Protein AF-A0A2V4X441-F1 (afdb_monomer)

Organism: NCBI:txid262005

Secondary structure (DSSP, 8-state):
-GGGTHHHHSSHHHHHHHHHHHHHHHHHHHHHHHHHHHHHHHHHHHHHHHHHHHHHHHHHHS-HHHHHHHHHHHHHHHHHHHHHHHHHHHS--HHHHHTS-HHHHHHHHHHHHHHHHHHHHHHHS--S--TTTHHHHHHHHHHHHHHH-HHHHHS-HHHHHHHHHHHHHHHHHHHHHHHHHHHHHHHHHHHHHHHHHHHHHH------TTSHHHHHHHHHHHHHHHHHHHHHHT-EEEEEEETTS-EE---STTTTGGGTSEEEEEEE-TT-

Radius of gyration: 45.61 Å; Cα contacts (8 Å, |Δi|>4): 94; chains: 1; bounding box: 90×60×129 Å

Solvent-accessible surface area (backbone atoms only — not comparable to full-atom values): 15567 Å² total; per-residue (Å²): 126,71,87,66,51,67,82,64,43,82,47,67,75,56,34,54,53,51,51,51,50,51,51,50,51,48,49,46,53,69,48,38,58,56,48,50,53,49,46,49,49,47,50,57,52,40,50,67,51,48,52,57,51,50,50,52,53,58,52,68,72,54,46,75,65,56,52,53,50,49,53,50,49,53,56,49,52,53,53,50,52,56,48,52,62,51,51,60,64,74,72,53,50,78,74,58,57,68,72,52,53,70,70,57,50,51,52,51,49,52,51,48,53,48,45,52,48,48,51,51,43,50,73,71,54,81,73,99,83,58,92,81,54,55,63,59,55,48,48,50,49,48,54,52,49,42,72,68,33,69,69,54,70,69,51,53,71,69,58,51,53,51,51,51,54,53,48,51,52,52,49,50,52,52,52,52,53,52,52,52,52,51,50,53,52,52,53,50,63,60,49,50,59,57,54,51,50,52,53,55,66,72,55,64,71,84,71,80,79,73,70,65,65,59,57,53,54,56,52,52,51,54,53,50,53,52,52,51,52,58,65,65,74,49,57,42,69,54,13,30,32,23,59,78,69,51,74,47,68,57,69,60,87,68,76,27,59,92,33,80,29,75,63,45,77,39,68,44,51,90,87,114

Sequence (272 aa):
MLVRLDKYIENNENAICVVLTIIALVLIGLYGELYFLGFFIFIFLGFKIILPIFQIILSSFITPEQEKAYETKLKQLSKEKDYRETRVGLNISKRDWNKYSLERKNKLNSLYSSQKRVIWNNFSHKNPHRNVKYNSNQYFNIIFEANNSSEWRNISEEERVSLIKKYDQLRYARLKEAKEREAKLKEEKKVKPILEEQKTLTKIPESNENDYSFKFLKYASILLIFFMVFTCGSRKRIGAKCRDGTSSYSTGSGTCSHHNGVRSWKYEYWWD

InterPro domains:
  IPR022236 Domain of unknown function DUF3761 [PF12587] (240-265)

Structure (mmCIF, N/CA/C/O backbone):
data_AF-A0A2V4X441-F1
#
_entry.id   AF-A0A2V4X441-F1
#
loop_
_atom_site.group_PDB
_atom_site.id
_atom_site.type_symbol
_atom_site.label_atom_id
_atom_site.label_alt_id
_atom_site.label_comp_id
_atom_site.label_asym_id
_atom_site.label_entity_id
_atom_site.label_seq_id
_atom_site.pdbx_PDB_ins_code
_atom_site.Cartn_x
_atom_site.Cartn_y
_atom_site.Cartn_z
_atom_site.occupancy
_atom_site.B_iso_or_equiv
_atom_site.auth_seq_id
_atom_site.auth_comp_id
_atom_site.auth_asym_id
_atom_site.auth_atom_id
_atom_site.pdbx_PDB_model_num
ATOM 1 N N . MET A 1 1 ? 44.260 -4.860 -41.544 1.00 46.97 1 MET A N 1
ATOM 2 C CA . MET A 1 1 ? 42.902 -4.479 -41.089 1.00 46.97 1 MET A CA 1
ATOM 3 C C . MET A 1 1 ? 42.575 -3.006 -41.364 1.00 46.97 1 MET A C 1
ATOM 5 O O . MET A 1 1 ? 41.421 -2.723 -41.637 1.00 46.97 1 MET A O 1
ATOM 9 N N . LEU A 1 2 ? 43.564 -2.099 -41.397 1.00 42.44 2 LEU A N 1
ATOM 10 C CA . LEU A 1 2 ? 43.362 -0.670 -41.701 1.00 42.44 2 LEU A CA 1
ATOM 11 C C . LEU A 1 2 ? 43.084 -0.354 -43.191 1.00 42.44 2 LEU A C 1
ATOM 13 O O . LEU A 1 2 ? 42.274 0.510 -43.482 1.00 42.44 2 LEU A O 1
ATOM 17 N N . VAL A 1 3 ? 43.622 -1.133 -44.139 1.00 49.00 3 VAL A N 1
ATOM 18 C CA . VAL A 1 3 ? 43.512 -0.869 -45.600 1.00 49.00 3 VAL A CA 1
ATOM 19 C C . VAL A 1 3 ? 42.095 -1.082 -46.187 1.00 49.00 3 VAL A C 1
ATOM 21 O O . VAL A 1 3 ? 41.846 -0.812 -47.356 1.00 49.00 3 VAL A O 1
ATOM 24 N N . ARG A 1 4 ? 41.123 -1.569 -45.400 1.00 52.53 4 ARG A N 1
ATOM 25 C CA . ARG A 1 4 ? 39.717 -1.712 -45.844 1.00 52.53 4 ARG A CA 1
ATOM 26 C C . ARG A 1 4 ? 38.785 -0.602 -45.352 1.00 52.53 4 ARG A C 1
ATOM 28 O O . ARG A 1 4 ? 37.628 -0.606 -45.765 1.00 52.53 4 ARG A O 1
ATOM 35 N N . LEU A 1 5 ? 39.254 0.320 -44.507 1.00 51.97 5 LEU A N 1
ATOM 36 C CA . LEU A 1 5 ? 38.420 1.425 -44.022 1.00 51.97 5 LEU A CA 1
ATOM 37 C C . LEU A 1 5 ? 38.263 2.532 -45.075 1.00 51.97 5 LEU A C 1
ATOM 39 O O . LEU A 1 5 ? 37.181 3.096 -45.201 1.00 51.97 5 LEU A O 1
ATOM 43 N N . ASP A 1 6 ? 39.295 2.768 -45.888 1.00 51.78 6 ASP A N 1
ATOM 44 C CA . ASP A 1 6 ? 39.345 3.909 -46.814 1.00 51.78 6 ASP A CA 1
ATOM 45 C C . ASP A 1 6 ? 38.239 3.861 -47.879 1.00 51.78 6 ASP A C 1
ATOM 47 O O . ASP A 1 6 ? 37.621 4.873 -48.197 1.00 51.78 6 ASP A O 1
ATOM 51 N N . LYS A 1 7 ? 37.879 2.660 -48.351 1.00 53.00 7 LYS A N 1
ATOM 52 C CA . LYS A 1 7 ? 36.798 2.464 -49.336 1.00 53.00 7 LYS A CA 1
ATOM 53 C C . LYS A 1 7 ? 35.382 2.631 -48.774 1.00 53.00 7 LYS A C 1
ATOM 55 O O . LYS A 1 7 ? 34.425 2.630 -49.541 1.00 53.00 7 LYS A O 1
ATOM 60 N N . TYR A 1 8 ? 35.228 2.722 -47.453 1.00 49.94 8 TYR A N 1
ATOM 61 C CA . TYR A 1 8 ? 33.929 2.902 -46.794 1.00 49.94 8 TYR A CA 1
ATOM 62 C C . TYR A 1 8 ? 33.639 4.382 -46.473 1.00 49.94 8 TYR A C 1
ATOM 64 O O . TYR A 1 8 ? 32.511 4.720 -46.124 1.00 49.94 8 TYR A O 1
ATOM 72 N N . ILE A 1 9 ? 34.642 5.260 -46.611 1.00 50.62 9 ILE A N 1
ATOM 73 C CA . ILE A 1 9 ? 34.597 6.674 -46.200 1.00 50.62 9 ILE A CA 1
ATOM 74 C C . ILE A 1 9 ? 34.180 7.618 -47.348 1.00 50.62 9 ILE A C 1
ATOM 76 O O . ILE A 1 9 ? 33.719 8.722 -47.083 1.00 50.62 9 ILE A O 1
ATOM 80 N N . GLU A 1 10 ? 34.217 7.187 -48.614 1.00 51.69 10 GLU A N 1
ATOM 81 C CA . GLU A 1 10 ? 33.903 8.048 -49.777 1.00 51.69 10 GLU A CA 1
ATOM 82 C C . GLU A 1 10 ? 32.432 8.500 -49.897 1.00 51.69 10 GLU A C 1
ATOM 84 O O . GLU A 1 10 ? 32.115 9.328 -50.747 1.00 51.69 10 GLU A O 1
ATOM 89 N N . ASN A 1 11 ? 31.525 8.021 -49.039 1.00 53.25 11 ASN A N 1
ATOM 90 C CA . ASN A 1 11 ? 30.152 8.524 -48.974 1.00 53.25 11 ASN A CA 1
ATOM 91 C C . ASN A 1 11 ? 29.989 9.383 -47.704 1.00 53.25 11 ASN A C 1
ATOM 93 O O . ASN A 1 11 ? 29.718 8.858 -46.622 1.00 53.25 11 ASN A O 1
ATOM 97 N N . ASN A 1 12 ? 30.212 10.697 -47.838 1.00 52.44 12 ASN A N 1
ATOM 98 C CA . ASN A 1 12 ? 30.402 11.655 -46.733 1.00 52.44 12 ASN A CA 1
ATOM 99 C C . ASN A 1 12 ? 29.311 11.631 -45.644 1.00 52.44 12 ASN A C 1
ATOM 101 O O . ASN A 1 12 ? 29.612 11.851 -44.472 1.00 52.44 12 ASN A O 1
ATOM 105 N N . GLU A 1 13 ? 28.061 11.315 -45.987 1.00 55.00 13 GLU A N 1
ATOM 106 C CA . GLU A 1 13 ? 26.970 11.233 -45.002 1.00 55.00 13 GLU A CA 1
ATOM 107 C C . GLU A 1 13 ? 27.092 10.006 -44.081 1.00 55.00 13 GLU A C 1
ATOM 109 O O . GLU A 1 13 ? 26.808 10.080 -42.886 1.00 55.00 13 GLU A O 1
ATOM 114 N N . ASN A 1 14 ? 27.608 8.886 -44.595 1.00 54.31 14 ASN A N 1
ATOM 115 C CA . ASN A 1 14 ? 27.800 7.672 -43.802 1.00 54.31 14 ASN A CA 1
ATOM 116 C C . ASN A 1 14 ? 29.093 7.721 -42.982 1.00 54.31 14 ASN A C 1
ATOM 118 O O . ASN A 1 14 ? 29.152 7.120 -41.910 1.00 54.31 14 ASN A O 1
ATOM 122 N N . ALA A 1 15 ? 30.113 8.448 -43.448 1.00 62.31 15 ALA A N 1
ATOM 123 C CA . ALA A 1 15 ? 31.383 8.587 -42.740 1.00 62.31 15 ALA A CA 1
ATOM 124 C C . ALA A 1 15 ? 31.199 9.284 -41.383 1.00 62.31 15 ALA A C 1
ATOM 126 O O . ALA A 1 15 ? 31.679 8.787 -40.364 1.00 62.31 15 ALA A O 1
ATOM 127 N N . ILE A 1 16 ? 30.425 10.373 -41.346 1.00 73.50 16 ILE A N 1
ATOM 128 C CA . ILE A 1 16 ? 30.117 11.093 -40.102 1.00 73.50 16 ILE A CA 1
ATOM 129 C C . ILE A 1 16 ? 29.309 10.201 -39.151 1.00 73.50 16 ILE A C 1
ATOM 131 O O . ILE A 1 16 ? 29.655 10.094 -37.975 1.00 73.50 16 ILE A O 1
ATOM 135 N N . CYS A 1 17 ? 28.288 9.491 -39.644 1.00 65.75 17 CYS A N 1
ATOM 136 C CA . CYS A 1 17 ? 27.507 8.565 -38.818 1.00 65.75 17 CYS A CA 1
ATOM 137 C C . CYS A 1 17 ? 28.352 7.420 -38.248 1.00 65.75 17 CYS A C 1
ATOM 139 O O . CYS A 1 17 ? 28.198 7.076 -37.077 1.00 65.75 17 CYS A O 1
ATOM 141 N N . VAL A 1 18 ? 29.260 6.840 -39.035 1.00 75.06 18 VAL A N 1
ATOM 142 C CA . VAL A 1 18 ? 30.140 5.757 -38.573 1.00 75.06 18 VAL A CA 1
ATOM 143 C C . VAL A 1 18 ? 31.117 6.271 -37.517 1.00 75.06 18 VAL A C 1
ATOM 145 O O . VAL A 1 18 ? 31.254 5.643 -36.469 1.00 75.06 18 VAL A O 1
ATOM 148 N N . VAL A 1 19 ? 31.731 7.438 -37.734 1.00 81.38 19 VAL A N 1
ATOM 149 C CA . VAL A 1 19 ? 32.651 8.051 -36.763 1.00 81.38 19 VAL A CA 1
ATOM 150 C C . VAL A 1 19 ? 31.924 8.415 -35.465 1.00 81.38 19 VAL A C 1
ATOM 152 O O . VAL A 1 19 ? 32.404 8.065 -34.390 1.00 81.38 19 VAL A O 1
ATOM 155 N N . LEU A 1 20 ? 30.736 9.024 -35.537 1.00 75.62 20 LEU A N 1
ATOM 156 C CA . LEU A 1 20 ? 29.928 9.340 -34.353 1.00 75.62 20 LEU A CA 1
ATOM 157 C C . LEU A 1 20 ? 29.470 8.084 -33.608 1.00 75.62 20 LEU A C 1
ATOM 159 O O . LEU A 1 20 ? 29.467 8.077 -32.381 1.00 75.62 20 LEU A O 1
ATOM 163 N N . THR A 1 21 ? 29.133 7.008 -34.322 1.00 75.00 21 THR A N 1
ATOM 164 C CA . THR A 1 21 ? 28.748 5.732 -33.699 1.00 75.00 21 THR A CA 1
ATOM 165 C C . THR A 1 21 ? 29.938 5.090 -32.988 1.00 75.00 21 THR A C 1
ATOM 167 O O . THR A 1 21 ? 29.792 4.610 -31.869 1.00 75.00 21 THR A O 1
ATOM 170 N N . ILE A 1 22 ? 31.131 5.123 -33.590 1.00 80.75 22 ILE A N 1
ATOM 171 C CA . ILE A 1 22 ? 32.356 4.613 -32.961 1.00 80.75 22 ILE A CA 1
ATOM 172 C C . ILE A 1 22 ? 32.712 5.450 -31.729 1.00 80.75 22 ILE A C 1
ATOM 174 O O . ILE A 1 22 ? 32.984 4.879 -30.678 1.00 80.75 22 ILE A O 1
ATOM 178 N N . ILE A 1 23 ? 32.646 6.783 -31.814 1.00 82.44 23 ILE A N 1
ATOM 179 C CA . ILE A 1 23 ? 32.878 7.670 -30.665 1.00 82.44 23 ILE A CA 1
ATOM 180 C C . ILE A 1 23 ? 31.848 7.396 -29.564 1.00 82.44 23 ILE A C 1
ATOM 182 O O . ILE A 1 23 ? 32.231 7.246 -28.409 1.00 82.44 23 ILE A O 1
ATOM 186 N N . ALA A 1 24 ? 30.563 7.254 -29.898 1.00 78.69 24 ALA A N 1
ATOM 187 C CA . ALA A 1 24 ? 29.520 6.927 -28.929 1.00 78.69 24 ALA A CA 1
ATOM 188 C C . ALA A 1 24 ? 29.756 5.564 -28.263 1.00 78.69 24 ALA A C 1
ATOM 190 O O . ALA A 1 24 ? 29.626 5.460 -27.050 1.00 78.69 24 ALA A O 1
ATOM 191 N N . LEU A 1 25 ? 30.158 4.535 -29.014 1.00 74.56 25 LEU A N 1
ATOM 192 C CA . LEU A 1 25 ? 30.469 3.210 -28.467 1.00 74.56 25 LEU A CA 1
ATOM 193 C C . LEU A 1 25 ? 31.736 3.212 -27.604 1.00 74.56 25 LEU A C 1
ATOM 195 O O . LEU A 1 25 ? 31.766 2.540 -26.579 1.00 74.56 25 LEU A O 1
ATOM 199 N N . VAL A 1 26 ? 32.759 3.988 -27.972 1.00 78.44 26 VAL A N 1
ATOM 200 C CA . VAL A 1 26 ? 33.978 4.166 -27.166 1.00 78.44 26 VAL A CA 1
ATOM 201 C C . VAL A 1 26 ? 33.670 4.940 -25.886 1.00 78.44 26 VAL A C 1
ATOM 203 O O . VAL A 1 26 ? 34.128 4.543 -24.821 1.00 78.44 26 VAL A O 1
ATOM 206 N N . LEU A 1 27 ? 32.842 5.986 -25.950 1.00 77.06 27 LEU A N 1
ATOM 207 C CA . LEU A 1 27 ? 32.359 6.691 -24.764 1.00 77.06 27 LEU A CA 1
ATOM 208 C C . LEU A 1 27 ? 31.493 5.766 -23.895 1.00 77.06 27 LEU A C 1
ATOM 210 O O . LEU A 1 27 ? 31.689 5.716 -22.691 1.00 77.06 27 LEU A O 1
ATOM 214 N N . ILE A 1 28 ? 30.600 4.963 -24.475 1.00 73.00 28 ILE A N 1
ATOM 215 C CA . ILE A 1 28 ? 29.815 3.968 -23.730 1.00 73.00 28 ILE A CA 1
ATOM 216 C C . ILE A 1 28 ? 30.714 2.876 -23.139 1.00 73.00 28 ILE A C 1
ATOM 218 O O . ILE A 1 28 ? 30.414 2.410 -22.057 1.00 73.00 28 ILE A O 1
ATOM 222 N N . GLY A 1 29 ? 31.816 2.475 -23.772 1.00 70.44 29 GLY A N 1
ATOM 223 C CA . GLY A 1 29 ? 32.766 1.522 -23.185 1.00 70.44 29 GLY A CA 1
ATOM 224 C C . GLY A 1 29 ? 33.568 2.132 -22.032 1.00 70.44 29 GLY A C 1
ATOM 225 O O . GLY A 1 29 ? 33.582 1.595 -20.929 1.00 70.44 29 GLY A O 1
ATOM 226 N N . LEU A 1 30 ? 34.176 3.299 -22.267 1.00 72.38 30 LEU A N 1
ATOM 227 C CA . LEU A 1 30 ? 35.018 4.003 -21.292 1.00 72.38 30 LEU A CA 1
ATOM 228 C C . LEU A 1 30 ? 34.224 4.501 -20.083 1.00 72.38 30 LEU A C 1
ATOM 230 O O . LEU A 1 30 ? 34.679 4.392 -18.947 1.00 72.38 30 LEU A O 1
ATOM 234 N N . TYR A 1 31 ? 33.033 5.045 -20.319 1.00 66.56 31 TYR A N 1
ATOM 235 C CA . TYR A 1 31 ? 32.161 5.512 -19.251 1.00 66.56 31 TYR A CA 1
ATOM 236 C C . TYR A 1 31 ? 31.241 4.406 -18.743 1.00 66.56 31 TYR A C 1
ATOM 238 O O . TYR A 1 31 ? 30.858 4.445 -17.582 1.00 66.56 31 TYR A O 1
ATOM 246 N N . GLY A 1 32 ? 30.890 3.410 -19.555 1.00 62.94 32 GLY A N 1
ATOM 247 C CA . GLY A 1 32 ? 29.969 2.342 -19.169 1.00 62.94 32 GLY A CA 1
ATOM 248 C C . GLY A 1 32 ? 30.526 1.434 -18.095 1.00 62.94 32 GLY A C 1
ATOM 249 O O . GLY A 1 32 ? 29.766 1.090 -17.206 1.00 62.94 32 GLY A O 1
ATOM 250 N N . GLU A 1 33 ? 31.822 1.114 -18.079 1.00 59.84 33 GLU A N 1
ATOM 251 C CA . GLU A 1 33 ? 32.397 0.344 -16.963 1.00 59.84 33 GLU A CA 1
ATOM 252 C C . GLU A 1 33 ? 32.382 1.142 -15.649 1.00 59.84 33 GLU A C 1
ATOM 254 O O . GLU A 1 33 ? 32.040 0.603 -14.595 1.00 59.84 33 GLU A O 1
ATOM 259 N N . LEU A 1 34 ? 32.633 2.454 -15.714 1.00 64.62 34 LEU A N 1
ATOM 260 C CA . LEU A 1 34 ? 32.531 3.355 -14.561 1.00 64.62 34 LEU A CA 1
ATOM 261 C C . LEU A 1 34 ? 31.080 3.583 -14.120 1.00 64.62 34 LEU A C 1
ATOM 263 O O . LEU A 1 34 ? 30.812 3.651 -12.922 1.00 64.62 34 LEU A O 1
ATOM 267 N N . TYR A 1 35 ? 30.133 3.655 -15.055 1.00 70.44 35 TYR A N 1
ATOM 268 C CA . TYR A 1 35 ? 28.708 3.766 -14.756 1.00 70.44 35 TYR A CA 1
ATOM 269 C C . TYR A 1 35 ? 28.136 2.448 -14.258 1.00 70.44 35 TYR A C 1
ATOM 271 O O . TYR A 1 35 ? 27.282 2.492 -13.389 1.00 70.44 35 TYR A O 1
ATOM 279 N N . PHE A 1 36 ? 28.593 1.289 -14.734 1.00 65.75 36 PHE A N 1
ATOM 280 C CA . PHE A 1 36 ? 28.124 -0.008 -14.247 1.00 65.75 36 PHE A CA 1
ATOM 281 C C . PHE A 1 36 ? 28.658 -0.274 -12.846 1.00 65.75 36 PHE A C 1
ATOM 283 O O . PHE A 1 36 ? 27.887 -0.629 -11.959 1.00 65.75 36 PHE A O 1
ATOM 290 N N . LEU A 1 37 ? 29.949 -0.017 -12.609 1.00 69.69 37 LEU A N 1
ATOM 291 C CA . LEU A 1 37 ? 30.534 -0.107 -11.275 1.00 69.69 37 LEU A CA 1
ATOM 292 C C . LEU A 1 37 ? 29.919 0.942 -10.339 1.00 69.69 37 LEU A C 1
ATOM 294 O O . LEU A 1 37 ? 29.526 0.615 -9.224 1.00 69.69 37 LEU A O 1
ATOM 298 N N . GLY A 1 38 ? 29.757 2.181 -10.805 1.00 72.50 38 GLY A N 1
ATOM 299 C CA . GLY A 1 38 ? 29.105 3.263 -10.071 1.00 72.50 38 GLY A CA 1
ATOM 300 C C . GLY A 1 38 ? 27.632 2.984 -9.779 1.00 72.50 38 GLY A C 1
ATOM 301 O O . GLY A 1 38 ? 27.173 3.269 -8.682 1.00 72.50 38 GLY A O 1
ATOM 302 N N . PHE A 1 39 ? 26.901 2.366 -10.706 1.00 72.69 39 PHE A N 1
ATOM 303 C CA . PHE A 1 39 ? 25.506 1.956 -10.543 1.00 72.69 39 PHE A CA 1
ATOM 304 C C . PHE A 1 39 ? 25.377 0.772 -9.591 1.00 72.69 39 PHE A C 1
ATOM 306 O O . PHE A 1 39 ? 24.497 0.782 -8.740 1.00 72.69 39 PHE A O 1
ATOM 313 N N . PHE A 1 40 ? 26.279 -0.209 -9.657 1.00 68.25 40 PHE A N 1
ATOM 314 C CA . PHE A 1 40 ? 26.341 -1.287 -8.673 1.00 68.25 40 PHE A CA 1
ATOM 315 C C . PHE A 1 40 ? 26.667 -0.737 -7.284 1.00 68.25 40 PHE A C 1
ATOM 317 O O . PHE A 1 40 ? 25.953 -1.025 -6.330 1.00 68.25 40 PHE A O 1
ATOM 324 N N . ILE A 1 41 ? 27.678 0.122 -7.160 1.00 76.00 41 ILE A N 1
ATOM 325 C CA . ILE A 1 41 ? 28.019 0.797 -5.904 1.00 76.00 41 ILE A CA 1
ATOM 326 C C . ILE A 1 41 ? 26.835 1.638 -5.407 1.00 76.00 41 ILE A C 1
ATOM 328 O O . ILE A 1 41 ? 26.506 1.571 -4.228 1.00 76.00 41 ILE A O 1
ATOM 332 N N . PHE A 1 42 ? 26.140 2.361 -6.286 1.00 74.31 42 PHE A N 1
ATOM 333 C CA . PHE A 1 42 ? 24.956 3.153 -5.954 1.00 74.31 42 PHE A CA 1
ATOM 334 C C . PHE A 1 42 ? 23.765 2.285 -5.540 1.00 74.31 42 PHE A C 1
ATOM 336 O O . PHE A 1 42 ? 23.078 2.634 -4.589 1.00 74.31 42 PHE A O 1
ATOM 343 N N . ILE A 1 43 ? 23.535 1.135 -6.179 1.00 72.56 43 ILE A N 1
ATOM 344 C CA . ILE A 1 43 ? 22.506 0.178 -5.761 1.00 72.56 43 ILE A CA 1
ATOM 345 C C . ILE A 1 43 ? 22.864 -0.413 -4.403 1.00 72.56 43 ILE A C 1
ATOM 347 O O . ILE A 1 43 ? 22.018 -0.422 -3.519 1.00 72.56 43 ILE A O 1
ATOM 351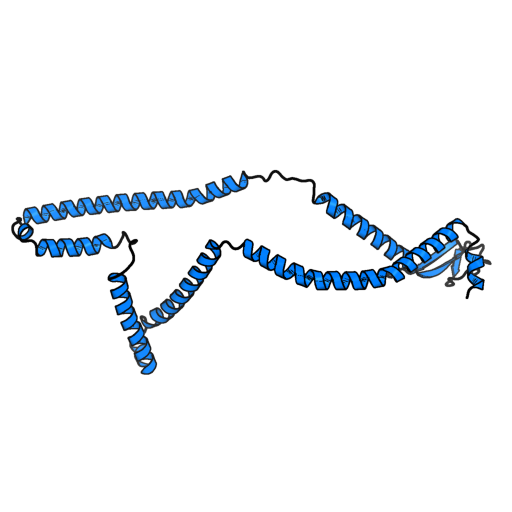 N N . PHE A 1 44 ? 24.097 -0.876 -4.196 1.00 74.06 44 PHE A N 1
ATOM 352 C CA . PHE A 1 44 ? 24.491 -1.545 -2.954 1.00 74.06 44 PHE A CA 1
ATOM 353 C C . PHE A 1 44 ? 24.621 -0.575 -1.767 1.00 74.06 44 PHE A C 1
ATOM 355 O O . PHE A 1 44 ? 24.163 -0.891 -0.666 1.00 74.06 44 PHE A O 1
ATOM 362 N N . LEU A 1 45 ? 25.186 0.621 -1.969 1.00 76.06 45 LEU A N 1
ATOM 363 C CA . LEU A 1 45 ? 25.202 1.688 -0.959 1.00 76.06 45 LEU A CA 1
ATOM 364 C C . LEU A 1 45 ? 23.804 2.272 -0.759 1.00 76.06 45 LEU A C 1
ATOM 366 O O . LEU A 1 45 ? 23.386 2.487 0.377 1.00 76.06 45 LEU A O 1
ATOM 370 N N . GLY A 1 46 ? 23.060 2.462 -1.848 1.00 75.19 46 GLY A N 1
ATOM 371 C CA . GLY A 1 46 ? 21.678 2.920 -1.831 1.00 75.19 46 GLY A CA 1
ATOM 372 C C . GLY A 1 46 ? 20.799 1.983 -1.020 1.00 75.19 46 GLY A C 1
ATOM 373 O O . GLY A 1 46 ? 20.123 2.446 -0.118 1.00 75.19 46 GLY A O 1
ATOM 374 N N . PHE A 1 47 ? 20.872 0.666 -1.222 1.00 74.06 47 PHE A N 1
ATOM 375 C CA . PHE A 1 47 ? 20.092 -0.302 -0.443 1.00 74.06 47 PHE A CA 1
ATOM 376 C C . PHE A 1 47 ? 20.423 -0.249 1.054 1.00 74.06 47 PHE A C 1
ATOM 378 O O . PHE A 1 47 ? 19.519 -0.303 1.888 1.00 74.06 47 PHE A O 1
ATOM 385 N N . LYS A 1 48 ? 21.707 -0.086 1.408 1.00 75.88 48 LYS A N 1
ATOM 386 C CA . LYS A 1 48 ? 22.140 0.039 2.809 1.00 75.88 48 LYS A CA 1
ATOM 387 C C . LYS A 1 48 ? 21.673 1.325 3.487 1.00 75.88 48 LYS A C 1
ATOM 389 O O . LYS A 1 48 ? 21.531 1.319 4.703 1.00 75.88 48 LYS A O 1
ATOM 394 N N . ILE A 1 49 ? 21.433 2.398 2.735 1.00 79.62 49 ILE A N 1
ATOM 395 C CA . ILE A 1 49 ? 20.942 3.680 3.266 1.00 79.62 49 ILE A CA 1
ATOM 396 C C . ILE A 1 49 ? 19.405 3.747 3.209 1.00 79.62 49 ILE A C 1
ATOM 398 O O . ILE A 1 49 ? 18.763 4.214 4.147 1.00 79.62 49 ILE A O 1
ATOM 402 N N . ILE A 1 50 ? 18.798 3.223 2.145 1.00 73.12 50 ILE A N 1
ATOM 403 C CA . ILE A 1 50 ? 17.351 3.241 1.908 1.00 73.12 50 ILE A CA 1
ATOM 404 C C . ILE A 1 50 ? 16.620 2.340 2.902 1.00 73.12 50 ILE A C 1
ATOM 406 O O . ILE A 1 50 ? 15.593 2.757 3.423 1.00 73.12 50 ILE A O 1
ATOM 410 N N . LEU A 1 51 ? 17.134 1.145 3.216 1.00 74.38 51 LEU A N 1
ATOM 411 C CA . LEU A 1 51 ? 16.498 0.244 4.187 1.00 74.38 51 LEU A CA 1
ATOM 412 C C . LEU A 1 51 ? 16.317 0.864 5.587 1.00 74.38 51 LEU A C 1
ATOM 414 O O . LEU A 1 51 ? 15.193 0.835 6.090 1.00 74.38 51 LEU A O 1
ATOM 418 N N . PRO A 1 52 ? 17.343 1.457 6.229 1.00 84.12 52 PRO A N 1
ATOM 419 C CA . PRO A 1 52 ? 17.165 2.089 7.533 1.00 84.12 52 PRO A CA 1
ATOM 420 C C . PRO A 1 52 ? 16.302 3.351 7.465 1.00 84.12 52 PRO A C 1
ATOM 422 O O . PRO A 1 52 ? 15.498 3.561 8.367 1.00 84.12 52 PRO A O 1
ATOM 425 N N . ILE A 1 53 ? 16.381 4.157 6.398 1.00 77.56 53 ILE A N 1
ATOM 426 C CA . ILE A 1 53 ? 15.468 5.303 6.216 1.00 77.56 53 ILE A CA 1
ATOM 427 C C . ILE A 1 53 ? 14.022 4.818 6.086 1.00 77.56 53 ILE A C 1
ATOM 429 O O . ILE A 1 53 ? 13.132 5.356 6.739 1.00 77.56 53 ILE A O 1
ATOM 433 N N . PHE A 1 54 ? 13.783 3.771 5.297 1.00 80.31 54 PHE A N 1
ATOM 434 C CA . PHE A 1 54 ? 12.467 3.160 5.159 1.00 80.31 54 PHE A CA 1
ATOM 435 C C . PHE A 1 54 ? 11.965 2.617 6.499 1.00 80.31 54 PHE A C 1
ATOM 437 O O . PHE A 1 54 ? 10.811 2.837 6.845 1.00 80.31 54 PHE A O 1
ATOM 444 N N . GLN A 1 55 ? 12.827 1.982 7.295 1.00 82.31 55 GLN A N 1
ATOM 445 C CA . GLN A 1 55 ? 12.485 1.489 8.629 1.00 82.31 55 GLN A CA 1
ATOM 446 C C . GLN A 1 55 ? 12.172 2.630 9.614 1.00 82.31 55 GLN A C 1
ATOM 448 O O . GLN A 1 55 ? 11.209 2.522 10.372 1.00 82.31 55 GLN A O 1
ATOM 453 N N . ILE A 1 56 ? 12.916 3.742 9.564 1.00 85.44 56 ILE A N 1
ATOM 454 C CA . ILE A 1 56 ? 12.636 4.962 10.340 1.00 85.44 56 ILE A CA 1
ATOM 455 C C . ILE A 1 56 ? 11.277 5.544 9.936 1.00 85.44 56 ILE A C 1
ATOM 457 O O . ILE A 1 56 ? 10.442 5.812 10.797 1.00 85.44 56 ILE A O 1
ATOM 461 N N . ILE A 1 57 ? 11.012 5.669 8.635 1.00 79.94 57 ILE A N 1
ATOM 462 C CA . ILE A 1 57 ? 9.730 6.154 8.116 1.00 79.94 57 ILE A CA 1
ATOM 463 C C . ILE A 1 57 ? 8.590 5.226 8.557 1.00 79.94 57 ILE A C 1
ATOM 465 O O . ILE A 1 57 ? 7.598 5.698 9.107 1.00 79.94 57 ILE A O 1
ATOM 469 N N . LEU A 1 58 ? 8.744 3.908 8.411 1.00 78.88 58 LEU A N 1
ATOM 470 C CA . LEU A 1 58 ? 7.740 2.928 8.829 1.00 78.88 58 LEU A CA 1
ATOM 471 C C . LEU A 1 58 ? 7.464 3.014 10.337 1.00 78.88 58 LEU A C 1
ATOM 473 O O . LEU A 1 58 ? 6.311 2.954 10.754 1.00 78.88 58 LEU A O 1
ATOM 477 N N . SER A 1 59 ? 8.510 3.216 11.145 1.00 76.50 59 SER A N 1
ATOM 478 C CA . SER A 1 59 ? 8.371 3.417 12.590 1.00 76.50 59 SER A CA 1
ATOM 479 C C . SER A 1 59 ? 7.683 4.737 12.944 1.00 76.50 59 SER A C 1
ATOM 481 O O . SER A 1 59 ? 6.933 4.781 13.909 1.00 76.50 59 SER A O 1
ATOM 483 N N . SER A 1 60 ? 7.851 5.786 12.132 1.00 80.25 60 SER A N 1
ATOM 484 C CA . SER A 1 60 ? 7.172 7.071 12.341 1.00 80.25 60 SER A CA 1
ATOM 485 C C . SER A 1 60 ? 5.669 7.017 12.045 1.00 80.25 60 SER A C 1
ATOM 487 O O . SER A 1 60 ? 4.905 7.812 12.589 1.00 80.25 60 SER A O 1
ATOM 489 N N . PHE A 1 61 ? 5.228 6.059 11.219 1.00 80.12 61 PHE A N 1
ATOM 490 C CA . PHE A 1 61 ? 3.809 5.828 10.947 1.00 80.12 61 PHE A CA 1
ATOM 491 C C . PHE A 1 61 ? 3.092 5.073 12.071 1.00 80.12 61 PHE A C 1
ATOM 493 O O . PHE A 1 61 ? 1.864 5.130 12.144 1.00 80.12 61 PHE A O 1
ATOM 500 N N . ILE A 1 62 ? 3.827 4.384 12.950 1.00 82.62 62 ILE A N 1
ATOM 501 C CA . ILE A 1 62 ? 3.250 3.728 14.123 1.00 82.62 62 ILE A CA 1
ATOM 502 C C . ILE A 1 62 ? 3.204 4.761 15.240 1.00 82.62 62 ILE A C 1
ATOM 504 O O . ILE A 1 62 ? 4.226 5.138 15.810 1.00 82.62 62 ILE A O 1
ATOM 508 N N . THR A 1 63 ? 2.008 5.240 15.571 1.00 86.12 63 THR A N 1
ATOM 509 C CA . THR A 1 63 ? 1.883 6.163 16.700 1.00 86.12 63 THR A CA 1
ATOM 510 C C . THR A 1 63 ? 2.168 5.421 18.016 1.00 86.12 63 THR A C 1
ATOM 512 O O . THR A 1 63 ? 1.812 4.244 18.146 1.00 86.12 63 THR A O 1
ATOM 515 N N . PRO A 1 64 ? 2.731 6.085 19.046 1.00 84.19 64 PRO 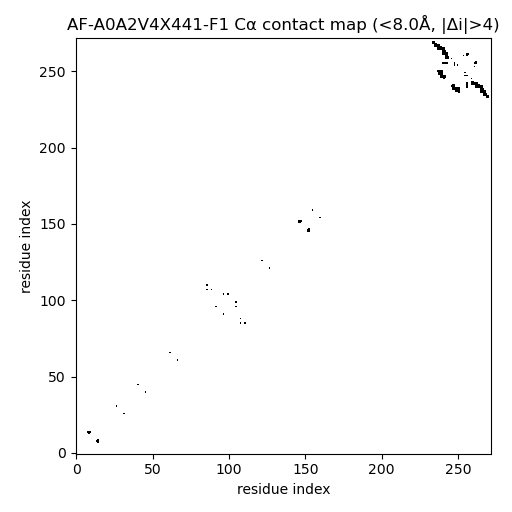A N 1
ATOM 516 C CA . PRO A 1 64 ? 2.950 5.464 20.361 1.00 84.19 64 PRO A CA 1
ATOM 517 C C . PRO A 1 64 ? 1.665 4.877 20.969 1.00 84.19 64 PRO A C 1
ATOM 519 O O . PRO A 1 64 ? 1.685 3.928 21.754 1.00 84.19 64 PRO A O 1
ATOM 522 N N . GLU A 1 65 ? 0.513 5.435 20.591 1.00 83.44 65 GLU A N 1
ATOM 523 C CA . GLU A 1 65 ? -0.800 4.945 20.993 1.00 83.44 65 GLU A CA 1
ATOM 524 C C . GLU A 1 65 ? -1.166 3.620 20.306 1.00 83.44 65 GLU A C 1
ATOM 526 O O . GLU A 1 65 ? -1.682 2.715 20.965 1.00 83.44 65 GLU A O 1
ATOM 531 N N . GLN A 1 66 ? -0.841 3.460 19.018 1.00 84.00 66 GLN A N 1
ATOM 532 C CA . GLN A 1 66 ? -1.012 2.198 18.292 1.00 84.00 66 GLN A CA 1
ATOM 533 C C . GLN A 1 66 ? -0.086 1.102 18.822 1.00 84.00 66 GLN A C 1
ATOM 535 O O . GLN A 1 66 ? -0.528 -0.036 18.983 1.00 84.00 66 GLN A O 1
ATOM 540 N N . GLU A 1 67 ? 1.158 1.439 19.161 1.00 87.12 67 GLU A N 1
ATOM 541 C CA . GLU A 1 67 ? 2.101 0.499 19.774 1.00 87.12 67 GLU A CA 1
ATOM 542 C C . GLU A 1 67 ? 1.585 0.009 21.136 1.00 87.12 67 GLU A C 1
ATOM 544 O O . GLU A 1 67 ? 1.465 -1.195 21.379 1.00 87.12 67 GLU A O 1
ATOM 549 N N . LYS A 1 68 ? 1.136 0.932 21.995 1.00 90.38 68 LYS A N 1
ATOM 550 C CA . LYS A 1 68 ? 0.535 0.596 23.293 1.00 90.38 68 LYS A CA 1
ATOM 551 C C . LYS A 1 68 ? -0.756 -0.216 23.148 1.00 90.38 68 LYS A C 1
ATOM 553 O O . LYS A 1 68 ? -1.014 -1.122 23.951 1.00 90.38 68 LYS A O 1
ATOM 558 N N . ALA A 1 69 ? -1.574 0.075 22.136 1.00 88.25 69 ALA A N 1
ATOM 559 C CA . ALA A 1 69 ? -2.772 -0.700 21.823 1.00 88.25 69 ALA A CA 1
ATOM 560 C C . ALA A 1 69 ? -2.420 -2.125 21.365 1.00 88.25 69 ALA A C 1
ATOM 562 O O . ALA A 1 69 ? -3.051 -3.087 21.814 1.00 88.25 69 ALA A O 1
ATOM 563 N N . TYR A 1 70 ? -1.382 -2.276 20.539 1.00 87.25 70 TYR A N 1
ATOM 564 C CA . TYR A 1 70 ? -0.886 -3.570 20.080 1.00 87.25 70 TYR A CA 1
ATOM 565 C C . TYR A 1 70 ? -0.330 -4.413 21.235 1.00 87.25 70 TYR A C 1
ATOM 567 O O . TYR A 1 70 ? -0.752 -5.559 21.415 1.00 87.25 70 TYR A O 1
ATOM 575 N N . GLU A 1 71 ? 0.511 -3.839 22.099 1.00 88.62 71 GLU A N 1
ATOM 576 C CA . GLU A 1 71 ? 0.998 -4.528 23.300 1.00 88.62 71 GLU A CA 1
ATOM 577 C C . GLU A 1 71 ? -0.139 -4.948 24.238 1.00 88.62 71 GLU A C 1
ATOM 579 O O . GLU A 1 71 ? -0.134 -6.046 24.804 1.00 88.62 71 GLU A O 1
ATOM 584 N N . THR A 1 72 ? -1.135 -4.077 24.415 1.00 89.69 72 THR A N 1
ATOM 585 C CA . THR A 1 72 ? -2.302 -4.374 25.253 1.00 89.69 72 THR A CA 1
ATOM 586 C C . THR A 1 72 ? -3.097 -5.541 24.674 1.00 89.69 72 THR A C 1
ATOM 588 O O . THR A 1 72 ? -3.511 -6.430 25.422 1.00 89.69 72 THR A O 1
ATOM 591 N N . LYS A 1 73 ? -3.254 -5.592 23.346 1.00 89.12 73 LYS A N 1
ATOM 592 C CA . LYS A 1 73 ? -3.924 -6.687 22.638 1.00 89.12 73 LYS A CA 1
ATOM 593 C C . LYS A 1 73 ? -3.157 -8.004 22.774 1.00 89.12 73 LYS A C 1
ATOM 595 O O . LYS A 1 73 ? -3.772 -9.027 23.062 1.00 89.12 73 LYS A O 1
ATOM 600 N N . LEU A 1 74 ? -1.827 -7.986 22.669 1.00 85.19 74 LEU A N 1
ATOM 601 C CA . LEU A 1 74 ? -0.990 -9.168 22.916 1.00 85.19 74 LEU A CA 1
ATOM 602 C C . LEU A 1 74 ? -1.108 -9.668 24.365 1.00 85.19 74 LEU A C 1
ATOM 604 O O . LEU A 1 74 ? -1.294 -10.865 24.595 1.00 85.19 74 LEU A O 1
ATOM 608 N N . LYS A 1 75 ? -1.091 -8.760 25.351 1.00 86.56 75 LYS A N 1
ATOM 609 C CA . LYS A 1 75 ? -1.300 -9.101 26.772 1.00 86.56 75 LYS A CA 1
ATOM 610 C C . LYS A 1 75 ? -2.702 -9.666 27.030 1.00 86.56 75 LYS A C 1
ATOM 612 O O . LYS A 1 75 ? -2.854 -10.556 27.866 1.00 86.56 75 LYS A O 1
ATOM 617 N N . GLN A 1 76 ? -3.726 -9.175 26.330 1.00 80.00 76 GLN A N 1
ATOM 618 C CA . GLN A 1 76 ? -5.086 -9.719 26.408 1.00 80.00 76 GLN A CA 1
ATOM 619 C C . GLN A 1 76 ? -5.180 -11.119 25.794 1.00 80.00 76 GLN A C 1
ATOM 621 O O . GLN A 1 76 ? -5.727 -12.007 26.440 1.00 80.00 76 GLN A O 1
ATOM 626 N N . LEU A 1 77 ? -4.595 -11.340 24.613 1.00 80.62 77 LEU A N 1
ATOM 627 C CA . LEU A 1 77 ? -4.574 -12.649 23.949 1.00 80.62 77 LEU A CA 1
ATOM 628 C C . LEU A 1 77 ? -3.847 -13.711 24.785 1.00 80.62 77 LEU A C 1
ATOM 630 O O . LEU A 1 77 ? -4.326 -14.837 24.904 1.00 80.62 77 LEU A O 1
ATOM 634 N N . SER A 1 78 ? -2.732 -13.337 25.416 1.00 82.44 78 SER A N 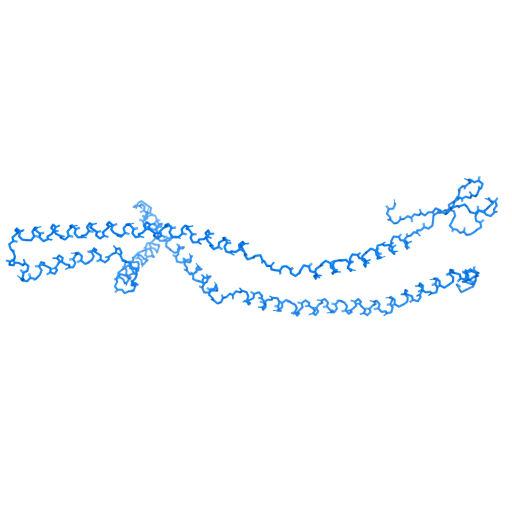1
ATOM 635 C CA . SER A 1 78 ? -2.007 -14.190 26.366 1.00 82.44 78 SER A CA 1
ATOM 636 C C . SER A 1 78 ? -2.897 -14.600 27.551 1.00 82.44 78 SER A C 1
ATOM 638 O O . SER A 1 78 ? -3.072 -15.789 27.810 1.00 82.44 78 SER A O 1
ATOM 640 N N . LYS A 1 79 ? -3.575 -13.639 28.197 1.00 71.62 79 LYS A N 1
ATOM 641 C CA . LYS A 1 79 ? -4.508 -13.919 29.306 1.00 71.62 79 LYS A CA 1
ATOM 642 C C . LYS A 1 79 ? -5.728 -14.736 28.883 1.00 71.62 79 LYS A C 1
ATOM 644 O O . LYS A 1 79 ? -6.232 -15.536 29.667 1.00 71.62 79 LYS A O 1
ATOM 649 N N . GLU A 1 80 ? -6.237 -14.526 27.673 1.00 69.25 80 GLU A N 1
ATOM 650 C CA . GLU A 1 80 ? -7.384 -15.270 27.152 1.00 69.25 80 GLU A CA 1
ATOM 651 C C . GLU A 1 80 ? -7.028 -16.736 26.880 1.00 69.25 80 GLU A C 1
ATOM 653 O O . GLU A 1 80 ? -7.838 -17.626 27.153 1.00 69.25 80 GLU A O 1
ATOM 658 N N . LYS A 1 81 ? -5.800 -16.997 26.416 1.00 72.69 81 LYS A N 1
ATOM 659 C CA . LYS A 1 81 ? -5.266 -18.352 26.257 1.00 72.69 81 LYS A CA 1
ATOM 660 C C . LYS A 1 81 ? -5.208 -19.084 27.603 1.00 72.69 81 LYS A C 1
ATOM 662 O O . LYS A 1 81 ? -5.800 -20.157 27.722 1.00 72.69 81 LYS A O 1
ATOM 667 N N . ASP A 1 82 ? -4.640 -18.453 28.631 1.00 65.06 82 ASP A N 1
ATOM 668 C CA . ASP A 1 82 ? -4.596 -19.008 29.994 1.00 65.06 82 ASP A CA 1
ATOM 669 C C . ASP A 1 82 ? -6.004 -19.280 30.556 1.00 65.06 82 ASP A C 1
ATOM 671 O O . ASP A 1 82 ? -6.251 -20.296 31.217 1.00 65.06 82 ASP A O 1
ATOM 675 N N . TYR A 1 83 ? -6.964 -18.391 30.268 1.00 56.47 83 TYR A N 1
ATOM 676 C CA . TYR A 1 83 ? -8.350 -18.521 30.724 1.00 56.47 83 TYR A CA 1
ATOM 677 C C . TYR A 1 83 ? -9.099 -19.664 30.024 1.00 56.47 83 TYR A C 1
ATOM 679 O O . TYR A 1 83 ? -9.877 -20.375 30.663 1.00 56.47 83 TYR A O 1
ATOM 687 N N . ARG A 1 84 ? -8.870 -19.881 28.721 1.00 57.31 84 ARG A N 1
ATOM 688 C CA . ARG A 1 84 ? -9.443 -21.029 27.995 1.00 57.31 84 ARG A CA 1
ATOM 689 C C . ARG A 1 84 ? -8.897 -22.346 28.533 1.00 57.31 84 ARG A C 1
ATOM 691 O O . 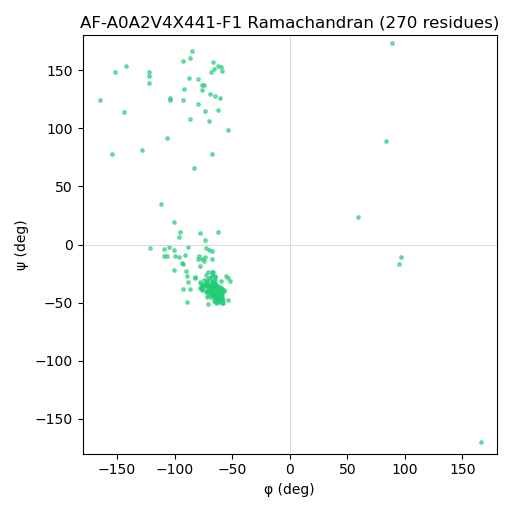ARG A 1 84 ? -9.685 -23.252 28.792 1.00 57.31 84 ARG A O 1
ATOM 698 N N . GLU A 1 85 ? -7.591 -22.430 28.770 1.00 57.50 85 GLU A N 1
ATOM 699 C CA . GLU A 1 85 ? -6.955 -23.636 29.312 1.00 57.50 85 GLU A CA 1
ATOM 700 C C . GLU A 1 85 ? -7.467 -23.978 30.725 1.00 57.50 85 GLU A C 1
ATOM 702 O O . GLU A 1 85 ? -7.719 -25.145 31.030 1.00 57.50 85 GLU A O 1
ATOM 707 N N . THR A 1 86 ? -7.738 -22.976 31.570 1.00 54.59 86 THR A N 1
ATOM 708 C CA . THR A 1 86 ? -8.324 -23.198 32.909 1.00 54.59 86 THR A CA 1
ATOM 709 C C . THR A 1 86 ? -9.830 -23.472 32.896 1.00 54.59 86 THR A C 1
ATOM 711 O O . THR A 1 86 ? -10.306 -24.256 33.717 1.00 54.59 86 THR A O 1
ATOM 714 N N . ARG A 1 87 ? -10.602 -22.893 31.966 1.00 46.78 87 ARG A N 1
ATOM 715 C CA . ARG A 1 87 ? -12.048 -23.162 31.837 1.00 46.78 87 ARG A CA 1
ATOM 716 C C . ARG A 1 87 ? -12.331 -24.587 31.364 1.00 46.78 87 ARG A C 1
ATOM 718 O O . ARG A 1 87 ? -13.282 -25.202 31.839 1.00 46.78 87 ARG A O 1
ATOM 725 N N . VAL A 1 88 ? -11.474 -25.130 30.496 1.00 51.75 88 VAL A N 1
ATOM 726 C CA . VAL A 1 88 ? -11.489 -26.559 30.140 1.00 51.75 88 VAL A CA 1
ATOM 727 C C . VAL A 1 88 ? -11.270 -27.428 31.386 1.00 51.75 88 VAL A C 1
ATOM 729 O O . VAL A 1 88 ? -11.880 -28.483 31.487 1.00 51.75 88 VAL A O 1
ATOM 732 N N . GLY A 1 89 ? -10.511 -26.939 32.377 1.00 50.88 89 GLY A N 1
ATOM 733 C CA . GLY A 1 89 ? -10.331 -27.542 33.704 1.00 50.88 89 GLY A CA 1
ATOM 734 C C . GLY A 1 89 ? -11.583 -27.609 34.593 1.00 50.88 89 GLY A C 1
ATOM 735 O O . GLY A 1 89 ? -11.683 -28.498 35.434 1.00 50.88 89 GLY A O 1
ATOM 736 N N . LEU A 1 90 ? -12.544 -26.695 34.409 1.00 51.34 90 LEU A N 1
ATOM 737 C CA . LEU A 1 90 ? -13.742 -26.564 35.258 1.00 51.34 90 LEU A CA 1
ATOM 738 C C . LEU A 1 90 ? -14.957 -27.350 34.752 1.00 51.34 90 LEU A C 1
ATOM 740 O O . LEU A 1 90 ? -15.880 -27.594 35.520 1.00 51.34 90 LEU A O 1
ATOM 744 N N . ASN A 1 91 ? -14.944 -27.773 33.486 1.00 50.66 91 ASN A N 1
ATOM 745 C CA . ASN A 1 91 ? -15.988 -28.604 32.875 1.00 50.66 91 ASN A CA 1
ATOM 746 C C . ASN A 1 91 ? -15.597 -30.089 32.800 1.00 50.66 91 ASN A C 1
ATOM 748 O O . ASN A 1 91 ? -16.143 -30.855 32.006 1.00 50.66 91 ASN A O 1
ATOM 752 N N . ILE A 1 92 ? -14.625 -30.505 33.610 1.00 58.69 92 ILE A N 1
ATOM 753 C CA . ILE A 1 92 ? -14.125 -31.876 33.609 1.00 58.69 92 ILE A CA 1
ATOM 754 C C . ILE A 1 92 ? -15.089 -32.746 34.401 1.00 58.69 92 ILE A C 1
ATOM 756 O O . ILE A 1 92 ? -15.332 -32.518 35.587 1.00 58.69 92 ILE A O 1
ATOM 760 N N . SER A 1 93 ? -15.635 -33.763 33.737 1.00 65.88 93 SER A N 1
ATOM 761 C CA . SER A 1 93 ? -16.490 -34.747 34.390 1.00 65.88 93 SER A CA 1
ATOM 762 C C . SER A 1 93 ? -15.724 -35.439 35.526 1.00 65.88 93 SER A C 1
ATOM 764 O O . SER A 1 93 ? -14.513 -35.658 35.444 1.00 65.88 93 SER A O 1
ATOM 766 N N . LYS A 1 94 ? -16.421 -35.861 36.587 1.00 67.19 94 LYS A N 1
ATOM 767 C CA . LYS A 1 94 ? -15.800 -36.598 37.708 1.00 67.19 94 LYS A CA 1
ATOM 768 C C . LYS A 1 94 ? -15.024 -37.843 37.236 1.00 67.19 94 LYS A C 1
ATOM 770 O O . LYS A 1 94 ? -14.031 -38.226 37.850 1.00 67.19 94 LYS A O 1
ATOM 775 N N . ARG A 1 95 ? -15.448 -38.443 36.116 1.00 71.25 95 ARG A N 1
ATOM 776 C CA . ARG A 1 95 ? -14.793 -39.586 35.465 1.00 71.25 95 ARG A CA 1
ATOM 777 C C . ARG A 1 95 ? -13.437 -39.210 34.863 1.00 71.25 95 ARG A C 1
ATOM 779 O O . ARG A 1 95 ? -12.486 -39.974 34.997 1.00 71.25 95 ARG A O 1
ATOM 786 N N . ASP A 1 96 ? -13.335 -38.040 34.242 1.00 72.12 96 ASP A N 1
ATOM 787 C CA . ASP A 1 96 ? -12.102 -37.577 33.598 1.00 72.12 96 ASP A CA 1
ATOM 788 C C . ASP A 1 96 ? -11.123 -36.954 34.599 1.00 72.12 96 ASP A C 1
ATOM 790 O O . ASP A 1 96 ? -9.914 -37.115 34.447 1.00 72.12 96 ASP A O 1
ATOM 794 N N . TRP A 1 97 ? -11.624 -36.365 35.691 1.00 73.75 97 TRP A N 1
ATOM 795 C CA . TRP A 1 97 ? -10.787 -35.907 36.806 1.00 73.75 97 TRP A CA 1
ATOM 796 C C . TRP A 1 97 ? -9.951 -37.048 37.394 1.00 73.75 97 TRP A C 1
ATOM 798 O O . TRP A 1 97 ? -8.768 -36.883 37.694 1.00 73.75 97 TRP A O 1
ATOM 808 N N . ASN A 1 98 ? -10.538 -38.240 37.513 1.00 78.25 98 ASN A N 1
ATOM 809 C CA . ASN A 1 98 ? -9.849 -39.401 38.068 1.00 78.25 98 ASN A CA 1
ATOM 810 C C . ASN A 1 98 ? -8.709 -39.914 37.177 1.00 78.25 98 ASN A C 1
ATOM 812 O O . ASN A 1 98 ? -7.762 -40.478 37.720 1.00 78.25 98 ASN A O 1
ATOM 816 N N . LYS A 1 99 ? -8.741 -39.645 35.864 1.00 84.19 99 LYS A N 1
ATOM 817 C CA . LYS A 1 99 ? -7.690 -40.042 34.910 1.00 84.19 99 LYS A CA 1
ATOM 818 C C . LYS A 1 99 ? -6.431 -39.173 34.978 1.00 84.19 99 LYS A C 1
ATOM 820 O O . LYS A 1 99 ? -5.416 -39.527 34.387 1.00 84.19 99 LYS A O 1
ATOM 825 N N . TYR A 1 100 ? -6.471 -38.030 35.661 1.00 81.62 100 TYR A N 1
ATOM 826 C CA . TYR A 1 100 ? -5.304 -37.159 35.768 1.00 81.62 100 TYR A CA 1
ATOM 827 C C . TYR A 1 100 ? -4.293 -37.629 36.808 1.00 81.62 100 TYR A C 1
ATOM 829 O O . TYR A 1 100 ? -4.656 -38.066 37.906 1.00 81.62 100 TYR A O 1
ATOM 837 N N . SER A 1 101 ? -3.014 -37.450 36.465 1.00 87.19 101 SER A N 1
ATOM 838 C CA . SER A 1 101 ? -1.897 -37.631 37.386 1.00 87.19 101 SER A CA 1
ATOM 839 C C . SER A 1 101 ? -2.017 -36.686 38.584 1.00 87.19 101 SER A C 1
ATOM 841 O O . SER A 1 101 ? -2.602 -35.600 38.497 1.00 87.19 101 SER A O 1
ATOM 843 N N . LEU A 1 102 ? -1.450 -37.099 39.719 1.00 81.25 102 LEU A N 1
ATOM 844 C CA . LEU A 1 102 ? -1.454 -36.316 40.956 1.00 81.25 102 LEU A CA 1
ATOM 845 C C . LEU A 1 102 ? -0.818 -34.931 40.755 1.00 81.25 102 LEU A C 1
ATOM 847 O O . LEU A 1 102 ? -1.355 -33.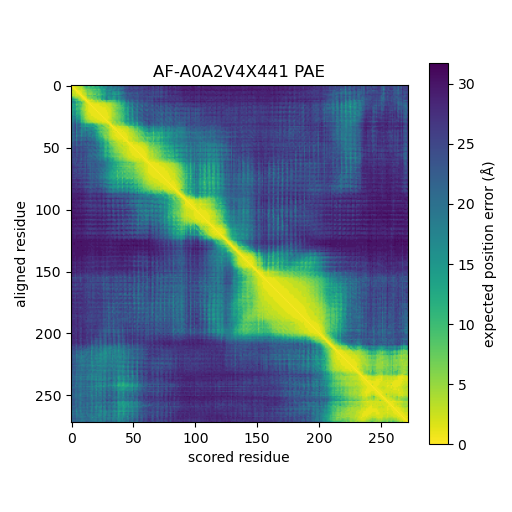929 41.219 1.00 81.25 102 LEU A O 1
ATOM 851 N N . GLU A 1 103 ? 0.260 -34.860 39.975 1.00 80.31 103 GLU A N 1
ATOM 852 C CA . GLU A 1 103 ? 0.931 -33.610 39.611 1.00 80.31 103 GLU A CA 1
ATOM 853 C C . GLU A 1 103 ? -0.003 -32.648 38.858 1.00 80.31 103 GLU A C 1
ATOM 855 O O . GLU A 1 103 ? -0.095 -31.462 39.185 1.00 80.31 103 GLU A O 1
ATOM 860 N N . ARG A 1 104 ? -0.787 -33.166 37.904 1.00 73.94 104 ARG A N 1
ATOM 861 C CA . ARG A 1 104 ? -1.744 -32.364 37.133 1.00 73.94 104 ARG A CA 1
ATOM 862 C C . ARG A 1 104 ? -2.931 -31.906 37.983 1.00 73.94 104 ARG A C 1
ATOM 864 O O . ARG A 1 104 ? -3.375 -30.769 37.827 1.00 73.94 104 ARG A O 1
ATOM 871 N N . LYS A 1 105 ? -3.402 -32.739 38.919 1.00 79.50 105 LYS A N 1
ATOM 872 C CA . LYS A 1 105 ? -4.429 -32.364 39.912 1.00 79.50 105 LYS A CA 1
ATOM 873 C C . LYS A 1 105 ? -3.931 -31.261 40.846 1.00 79.50 105 LYS A C 1
ATOM 875 O O . LYS A 1 105 ? -4.643 -30.284 41.061 1.00 79.50 105 LYS A O 1
ATOM 880 N N . ASN A 1 106 ? -2.697 -31.366 41.336 1.00 75.19 106 ASN A N 1
ATOM 881 C CA . ASN A 1 106 ? -2.085 -30.358 42.204 1.00 75.19 106 ASN A CA 1
ATOM 882 C C . ASN A 1 106 ? -1.891 -29.021 41.478 1.00 75.19 106 ASN A C 1
ATOM 884 O O . ASN A 1 106 ? -2.197 -27.971 42.041 1.00 75.19 106 ASN A O 1
ATOM 888 N N . LYS A 1 107 ? -1.481 -29.055 40.204 1.00 76.81 107 LYS A N 1
ATOM 889 C CA . LYS A 1 107 ? -1.380 -27.862 39.352 1.00 76.81 107 LYS A CA 1
ATOM 890 C C . LYS A 1 107 ? -2.746 -27.213 39.095 1.00 76.81 107 LYS A C 1
ATOM 892 O O . LYS A 1 107 ? -2.873 -25.999 39.184 1.00 76.81 107 LYS A O 1
ATOM 897 N N . LEU A 1 108 ? -3.791 -27.997 38.827 1.00 70.12 108 LEU A N 1
ATOM 898 C CA . LEU A 1 108 ? -5.152 -27.467 38.659 1.00 70.12 108 LEU A CA 1
ATOM 899 C C . LEU A 1 108 ? -5.719 -26.899 39.970 1.00 70.12 108 LEU A C 1
ATOM 901 O O . LEU A 1 108 ? -6.338 -25.838 39.955 1.00 70.12 108 LEU A O 1
ATOM 905 N N . ASN A 1 109 ? -5.454 -27.541 41.110 1.00 69.12 109 ASN A N 1
ATOM 906 C CA . ASN A 1 109 ? -5.870 -27.052 42.426 1.00 69.12 109 ASN A CA 1
ATOM 907 C C . ASN A 1 109 ? -5.138 -25.768 42.841 1.00 69.12 109 ASN A C 1
ATOM 909 O O . ASN A 1 109 ? -5.761 -24.877 43.426 1.00 69.12 109 ASN A O 1
ATOM 913 N N . SER A 1 110 ? -3.844 -25.629 42.527 1.00 74.44 110 SER A N 1
ATOM 914 C CA . SER A 1 110 ? -3.089 -24.394 42.785 1.00 74.44 110 SER A CA 1
ATOM 915 C C . SER A 1 110 ? -3.567 -23.240 41.897 1.00 74.44 110 SER A C 1
ATOM 917 O O . SER A 1 110 ? -3.686 -22.104 42.361 1.00 74.44 110 SER A O 1
ATOM 919 N N . LEU A 1 111 ? -3.949 -23.535 40.650 1.00 62.94 111 LEU A N 1
ATOM 920 C CA . LEU A 1 111 ? -4.593 -22.579 39.748 1.00 62.94 111 LEU A CA 1
ATOM 921 C C . LEU A 1 111 ? -5.998 -22.197 40.228 1.00 62.94 111 LEU A C 1
ATOM 923 O O . LEU A 1 111 ? -6.344 -21.021 40.188 1.00 62.94 111 LEU A O 1
ATOM 927 N N . TYR A 1 112 ? -6.785 -23.142 40.751 1.00 59.31 112 TYR A N 1
ATOM 928 C CA . TYR A 1 112 ? -8.125 -22.875 41.285 1.00 59.31 112 TYR A CA 1
ATOM 929 C C . TYR A 1 112 ? -8.089 -22.040 42.569 1.00 59.31 112 TYR A C 1
ATOM 931 O O . TYR A 1 112 ? -8.863 -21.099 42.731 1.00 59.31 112 TYR A O 1
ATOM 939 N N . SER A 1 113 ? -7.157 -22.328 43.478 1.00 60.69 113 SER A N 1
ATOM 940 C CA . SER A 1 113 ? -6.960 -21.539 44.701 1.00 60.69 113 SER A CA 1
ATOM 941 C C . SER A 1 113 ? -6.374 -20.156 44.401 1.00 60.69 113 SER A C 1
ATOM 943 O O . SER A 1 113 ? -6.805 -19.172 45.006 1.00 60.69 113 SER A O 1
ATOM 945 N N . SER A 1 114 ? -5.504 -20.043 43.393 1.00 56.97 114 SER A N 1
ATOM 946 C CA . SER A 1 114 ? -5.057 -18.753 42.856 1.00 56.97 114 SER A CA 1
ATOM 947 C C . SER A 1 114 ? -6.193 -17.994 42.174 1.00 56.97 114 SER A C 1
ATOM 949 O O . SER A 1 114 ? -6.319 -16.799 42.395 1.00 56.97 114 SER A O 1
ATOM 951 N N . GLN A 1 115 ? -7.090 -18.657 41.436 1.00 55.00 115 GLN A N 1
ATOM 952 C CA . GLN A 1 115 ? -8.292 -18.038 40.869 1.00 55.00 115 GLN A CA 1
ATOM 953 C C . GLN A 1 115 ? -9.274 -17.602 41.949 1.00 55.00 115 GLN A C 1
ATOM 955 O O . GLN A 1 115 ? -9.798 -16.503 41.856 1.00 55.00 115 GLN A O 1
ATOM 960 N N . LYS A 1 116 ? -9.501 -18.393 43.000 1.00 56.72 116 LYS A N 1
ATOM 961 C CA . LYS A 1 116 ? -10.354 -17.996 44.128 1.00 56.72 116 LYS A CA 1
ATOM 962 C C . LYS A 1 116 ? -9.767 -16.777 44.838 1.00 56.72 116 LYS A C 1
ATOM 964 O O . LYS A 1 116 ? -10.509 -15.858 45.163 1.00 56.72 116 LYS A O 1
ATOM 969 N N . ARG A 1 117 ? -8.437 -16.720 44.978 1.00 49.78 117 ARG A N 1
ATOM 970 C CA . ARG A 1 117 ? -7.702 -15.574 45.531 1.00 49.78 117 ARG A CA 1
ATOM 971 C C . ARG A 1 117 ? -7.684 -14.369 44.588 1.00 49.78 117 ARG A C 1
ATOM 973 O O . ARG A 1 117 ? -7.790 -13.256 45.065 1.00 49.78 117 ARG A O 1
ATOM 980 N N . VAL A 1 118 ? -7.613 -14.560 43.272 1.00 50.16 118 VAL A N 1
ATOM 981 C CA . VAL A 1 118 ? -7.684 -13.490 42.259 1.00 50.16 118 VAL A CA 1
ATOM 982 C C . VAL A 1 118 ? -9.113 -12.983 42.101 1.00 50.16 118 VAL A C 1
ATOM 984 O O . VAL A 1 118 ? -9.305 -11.791 41.942 1.00 50.16 118 VAL A O 1
ATOM 987 N N . ILE A 1 119 ? -10.129 -13.839 42.196 1.00 49.41 119 ILE A N 1
ATOM 988 C CA . ILE A 1 119 ? -11.539 -13.447 42.256 1.00 49.41 119 ILE A CA 1
ATOM 989 C C . ILE A 1 119 ? -11.764 -12.658 43.544 1.00 49.41 119 ILE A C 1
ATOM 991 O O . ILE A 1 119 ? -12.242 -11.536 43.465 1.00 49.41 119 ILE A O 1
ATOM 995 N N . TRP A 1 120 ? -11.337 -13.174 44.699 1.00 45.56 120 TRP A N 1
ATOM 996 C CA . TRP A 1 120 ? -11.428 -12.481 45.986 1.00 45.56 120 TRP A CA 1
ATOM 997 C C . TRP A 1 120 ? -10.671 -11.145 45.984 1.00 45.56 120 TRP A C 1
ATOM 999 O O . TRP A 1 120 ? -11.240 -10.120 46.340 1.00 45.56 120 TRP A O 1
ATOM 1009 N N . ASN A 1 121 ? -9.436 -11.103 45.481 1.00 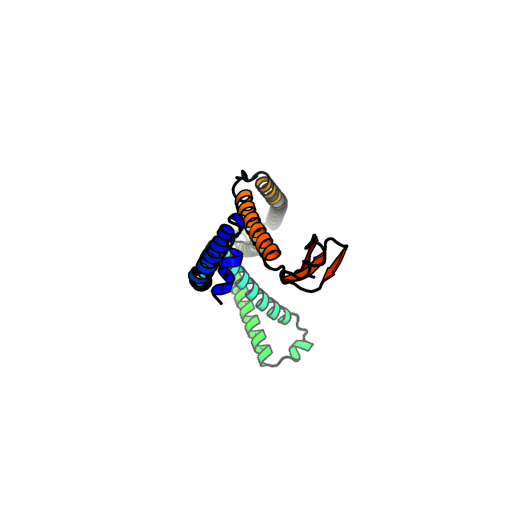43.88 121 ASN A N 1
ATOM 1010 C CA . ASN A 1 121 ? -8.626 -9.885 45.409 1.00 43.88 121 ASN A CA 1
ATOM 1011 C C . ASN A 1 121 ? -9.109 -8.909 44.329 1.00 43.88 121 ASN A C 1
ATOM 1013 O O . ASN A 1 121 ? -9.035 -7.712 44.559 1.00 43.88 121 ASN A O 1
ATOM 1017 N N . ASN A 1 122 ? -9.669 -9.371 43.205 1.00 42.12 122 ASN A N 1
ATOM 1018 C CA . ASN A 1 122 ? -10.337 -8.502 42.223 1.00 42.12 122 ASN A CA 1
ATOM 1019 C C . ASN A 1 122 ? -11.687 -7.985 42.742 1.00 42.12 122 ASN A C 1
ATOM 1021 O O . ASN A 1 122 ? -12.141 -6.929 42.309 1.00 42.12 122 ASN A O 1
ATOM 1025 N N . PHE A 1 123 ? -12.336 -8.710 43.659 1.00 40.97 123 PHE A N 1
ATOM 1026 C CA . PHE A 1 123 ? -13.472 -8.203 44.432 1.00 40.97 123 PHE A CA 1
ATOM 1027 C C . PHE A 1 123 ? -13.029 -7.179 45.489 1.00 40.97 123 PHE A C 1
ATOM 1029 O O . PHE A 1 123 ? -13.775 -6.246 45.763 1.00 40.97 123 PHE A O 1
ATOM 1036 N N . SER A 1 124 ? -11.826 -7.332 46.048 1.00 43.56 124 SER A N 1
ATOM 1037 C CA . SER A 1 124 ? -11.319 -6.506 47.151 1.00 43.56 124 SER A CA 1
ATOM 1038 C C . SER A 1 124 ? -10.630 -5.223 46.676 1.00 43.56 124 SER A C 1
ATOM 1040 O O . SER A 1 124 ? -10.791 -4.168 47.282 1.00 43.56 124 SER A O 1
ATOM 1042 N N . HIS A 1 125 ? -9.874 -5.276 45.579 1.00 45.94 125 HIS A N 1
ATOM 1043 C CA . HIS A 1 125 ? -9.018 -4.186 45.131 1.00 45.94 125 HIS A CA 1
ATOM 1044 C C . HIS A 1 125 ? -8.984 -4.085 43.595 1.00 45.94 125 HIS A C 1
ATOM 1046 O O . HIS A 1 125 ? -8.401 -4.918 42.909 1.00 45.94 125 HIS A O 1
ATOM 1052 N N . LYS A 1 126 ? -9.535 -2.970 43.090 1.00 43.56 126 LYS A N 1
ATOM 1053 C CA . LYS A 1 126 ? -9.390 -2.388 41.735 1.00 43.56 126 LYS A CA 1
ATOM 1054 C C . LYS A 1 126 ? -10.297 -2.925 40.609 1.00 43.56 126 LYS A C 1
ATOM 1056 O O . LYS A 1 126 ? -9.867 -3.699 39.759 1.00 43.56 126 LYS A O 1
ATOM 1061 N N . ASN A 1 127 ? -11.483 -2.314 40.465 1.00 39.28 127 ASN A N 1
ATOM 1062 C CA . ASN A 1 127 ? -11.777 -1.495 39.270 1.00 39.28 127 ASN A CA 1
ATOM 1063 C C . ASN A 1 127 ? -13.021 -0.578 39.455 1.00 39.28 127 ASN A C 1
ATOM 1065 O O . ASN A 1 127 ? -14.109 -1.096 39.707 1.00 39.28 127 ASN A O 1
ATOM 1069 N N . PRO A 1 128 ? -12.902 0.754 39.270 1.00 41.81 128 PRO A N 1
ATOM 1070 C CA . PRO A 1 128 ? -13.968 1.753 39.474 1.00 41.81 128 PRO A CA 1
ATOM 1071 C C . PRO A 1 128 ? -15.031 1.854 38.357 1.00 41.81 128 PRO A C 1
ATOM 1073 O O . PRO A 1 128 ? -15.871 2.747 38.385 1.00 41.81 128 PRO A O 1
ATOM 1076 N N . HIS A 1 129 ? -15.067 0.933 37.388 1.00 40.00 129 HIS A N 1
ATOM 1077 C CA . HIS A 1 129 ? -16.055 0.955 36.301 1.00 40.00 129 HIS A CA 1
ATOM 1078 C C . HIS A 1 129 ? -16.772 -0.391 36.148 1.00 40.00 129 HIS A C 1
ATOM 1080 O O . HIS A 1 129 ? -16.437 -1.198 35.286 1.00 40.00 129 HIS A O 1
ATOM 1086 N N . ARG A 1 130 ? -17.794 -0.637 36.977 1.00 41.53 130 ARG A N 1
ATOM 1087 C CA . ARG A 1 130 ? -18.853 -1.635 36.713 1.00 41.53 130 ARG A CA 1
ATOM 1088 C C . ARG A 1 130 ? -20.134 -1.256 37.467 1.00 41.53 130 ARG A C 1
ATOM 1090 O O . ARG A 1 130 ? -20.507 -1.866 38.466 1.00 41.53 130 ARG A O 1
ATOM 1097 N N . ASN A 1 131 ? -20.851 -0.277 36.916 1.00 44.81 131 ASN A N 1
ATOM 1098 C CA . ASN A 1 131 ? -22.159 0.220 37.378 1.00 44.81 131 ASN A CA 1
ATOM 1099 C C . ASN A 1 131 ? -23.315 -0.805 37.340 1.00 44.81 131 ASN A C 1
ATOM 1101 O O . ASN A 1 131 ? -24.465 -0.441 37.547 1.00 44.81 131 ASN A O 1
ATOM 1105 N N . VAL A 1 132 ? -23.040 -2.095 37.118 1.00 44.56 132 VAL A N 1
ATOM 1106 C CA . VAL A 1 132 ? -24.056 -3.163 37.156 1.00 44.56 132 VAL A CA 1
ATOM 1107 C C . VAL A 1 132 ? -23.937 -4.035 38.419 1.00 44.56 132 VAL A C 1
ATOM 1109 O O . VAL A 1 132 ? -24.854 -4.786 38.728 1.00 44.56 132 VAL A O 1
ATOM 1112 N N . LYS A 1 133 ? -22.863 -3.906 39.217 1.00 42.75 133 LYS A N 1
ATOM 1113 C CA . LYS A 1 133 ? -22.700 -4.663 40.480 1.00 42.75 133 LYS A CA 1
ATOM 1114 C C . LYS A 1 133 ? -22.835 -3.838 41.761 1.00 42.75 133 LYS A C 1
ATOM 1116 O O . LYS A 1 133 ? -22.952 -4.425 42.833 1.00 42.75 133 LYS A O 1
ATOM 1121 N N . TYR A 1 134 ? -22.881 -2.509 41.661 1.00 44.00 134 TYR A N 1
ATOM 1122 C CA . TYR A 1 134 ? -23.048 -1.650 42.837 1.00 44.00 134 TYR A CA 1
ATOM 1123 C C . TYR A 1 134 ? -24.407 -1.863 43.518 1.00 44.00 134 TYR A C 1
ATOM 1125 O O . TYR A 1 134 ? -24.468 -1.895 44.739 1.00 44.00 134 TYR A O 1
ATOM 1133 N N . ASN A 1 135 ? -25.471 -2.147 42.757 1.00 45.50 135 ASN A N 1
ATOM 1134 C CA . ASN A 1 135 ? -26.800 -2.346 43.339 1.00 45.50 135 ASN A CA 1
ATOM 1135 C C . ASN A 1 135 ? -26.958 -3.656 44.118 1.00 45.50 135 ASN A C 1
ATOM 1137 O O . ASN A 1 135 ? -27.709 -3.655 45.077 1.00 45.50 135 ASN A O 1
ATOM 1141 N N . SER A 1 136 ? -26.292 -4.766 43.773 1.00 47.81 136 SER A N 1
ATOM 1142 C CA . SER A 1 136 ? -26.480 -6.009 44.546 1.00 47.81 136 SER A CA 1
ATOM 1143 C C . SER A 1 136 ? -25.733 -5.969 45.877 1.00 47.81 136 SER A C 1
ATOM 1145 O O . SER A 1 136 ? -26.282 -6.396 46.884 1.00 47.81 136 SER A O 1
ATOM 1147 N N . ASN A 1 137 ? -24.517 -5.411 45.898 1.00 46.06 137 ASN A N 1
ATOM 1148 C CA . ASN A 1 137 ? -23.757 -5.242 47.138 1.00 46.06 137 ASN A CA 1
ATOM 1149 C C . ASN A 1 137 ? -24.292 -4.085 47.989 1.00 46.06 137 ASN A C 1
ATOM 1151 O O . ASN A 1 137 ? -24.322 -4.230 49.201 1.00 46.06 137 ASN A O 1
ATOM 1155 N N . GLN A 1 138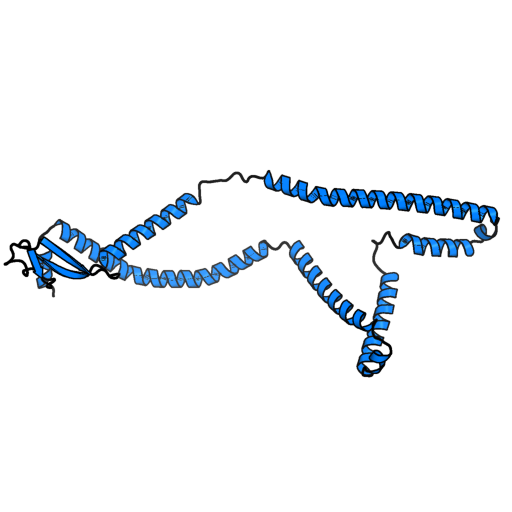 ? -24.778 -2.985 47.395 1.00 52.41 138 GLN A N 1
ATOM 1156 C CA . GLN A 1 138 ? -25.515 -1.977 48.164 1.00 52.41 138 GLN A CA 1
ATOM 1157 C C . GLN A 1 138 ? -26.834 -2.529 48.687 1.00 52.41 138 GLN A C 1
ATOM 1159 O O . GLN A 1 138 ? -27.166 -2.239 49.815 1.00 52.41 138 GLN A O 1
ATOM 1164 N N . TYR A 1 139 ? -27.571 -3.353 47.941 1.00 47.84 139 TYR A N 1
ATOM 1165 C CA . TYR A 1 139 ? -28.813 -3.942 48.449 1.00 47.84 139 TYR A CA 1
ATOM 1166 C C . TYR A 1 139 ? -28.552 -4.924 49.597 1.00 47.84 139 TYR A C 1
ATOM 1168 O O . TYR A 1 139 ? -29.238 -4.866 50.610 1.00 47.84 139 TYR A O 1
ATOM 1176 N N . PHE A 1 140 ? -27.514 -5.763 49.495 1.00 49.66 140 PHE A N 1
ATOM 1177 C CA . PHE A 1 140 ? -27.110 -6.642 50.597 1.00 49.66 140 PHE A CA 1
ATOM 1178 C C . PHE A 1 140 ? -26.561 -5.870 51.799 1.00 49.66 140 PHE A C 1
ATOM 1180 O O . PHE A 1 140 ? -26.947 -6.185 52.917 1.00 49.66 140 PHE A O 1
ATOM 1187 N N . ASN A 1 141 ? -25.732 -4.842 51.594 1.00 54.41 141 ASN A N 1
ATOM 1188 C CA . ASN A 1 141 ? -25.240 -4.007 52.690 1.00 54.41 141 ASN A CA 1
ATOM 1189 C C . ASN A 1 141 ? -26.350 -3.147 53.294 1.00 54.41 141 ASN A C 1
ATOM 1191 O O . ASN A 1 141 ? -26.379 -3.020 54.501 1.00 54.41 141 ASN A O 1
ATOM 1195 N N . ILE A 1 142 ? -27.303 -2.634 52.511 1.00 56.88 142 ILE A N 1
ATOM 1196 C CA . ILE A 1 142 ? -28.463 -1.890 53.022 1.00 56.88 142 ILE A CA 1
ATOM 1197 C C . ILE A 1 142 ? -29.373 -2.821 53.815 1.00 56.88 142 ILE A C 1
ATOM 1199 O O . ILE A 1 142 ? -29.809 -2.431 54.882 1.00 56.88 142 ILE A O 1
ATOM 1203 N N . ILE A 1 143 ? -29.639 -4.051 53.361 1.00 55.38 143 ILE A N 1
ATOM 1204 C CA . ILE A 1 143 ? -30.431 -5.018 54.141 1.00 55.38 143 ILE A CA 1
ATOM 1205 C C . ILE A 1 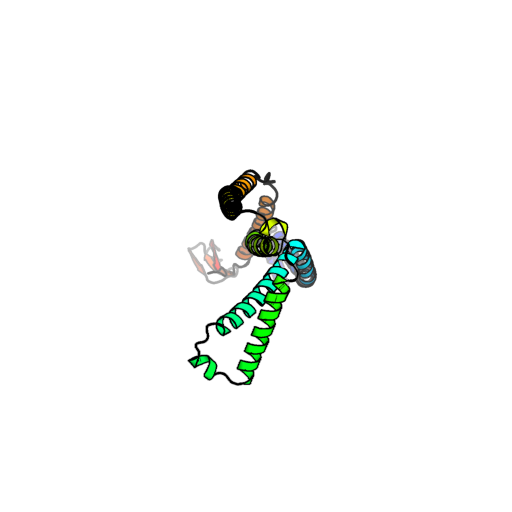143 ? -29.682 -5.440 55.410 1.00 55.38 143 ILE A C 1
ATOM 1207 O O . ILE A 1 143 ? -30.289 -5.576 56.468 1.00 55.38 143 ILE A O 1
ATOM 1211 N N . PHE A 1 144 ? -28.366 -5.629 55.330 1.00 60.22 144 PHE A N 1
ATOM 1212 C CA . PHE A 1 144 ? -27.535 -6.010 56.470 1.00 60.22 144 PHE A CA 1
ATOM 1213 C C . PHE A 1 144 ? -27.377 -4.868 57.492 1.00 60.22 144 PHE A C 1
ATOM 1215 O O . PHE A 1 144 ? -27.521 -5.092 58.691 1.00 60.22 144 PHE A O 1
ATOM 1222 N N . GLU A 1 145 ? -27.144 -3.636 57.036 1.00 56.53 145 GLU A N 1
ATOM 1223 C CA . GLU A 1 145 ? -27.079 -2.420 57.857 1.00 56.53 145 GLU A CA 1
ATOM 1224 C C . GLU A 1 145 ? -28.460 -2.029 58.391 1.00 56.53 145 GLU A C 1
ATOM 1226 O O . GLU A 1 145 ? -28.561 -1.641 59.550 1.00 56.53 145 GLU A O 1
ATOM 1231 N N . ALA A 1 146 ? -29.537 -2.206 57.618 1.00 56.69 146 ALA A N 1
ATOM 1232 C CA . ALA A 1 146 ? -30.911 -2.035 58.093 1.00 56.69 146 ALA A CA 1
ATOM 1233 C C . ALA A 1 146 ? -31.263 -3.069 59.168 1.00 56.69 146 ALA A C 1
ATOM 1235 O O . ALA A 1 146 ? -31.842 -2.715 60.186 1.00 56.69 146 ALA A O 1
ATOM 1236 N N . ASN A 1 147 ? -30.855 -4.331 59.019 1.00 55.12 147 ASN A N 1
ATOM 1237 C CA . ASN A 1 147 ? -31.085 -5.335 60.061 1.00 55.12 147 ASN A CA 1
ATOM 1238 C C . ASN A 1 147 ? -30.265 -5.079 61.337 1.00 55.12 147 ASN A C 1
ATOM 1240 O O . ASN A 1 147 ? -30.705 -5.449 62.426 1.00 55.12 147 ASN A O 1
ATOM 1244 N N . ASN A 1 148 ? -29.101 -4.433 61.226 1.00 61.75 148 ASN A N 1
ATOM 1245 C CA . ASN A 1 148 ? -28.260 -4.107 62.380 1.00 61.75 148 ASN A CA 1
ATOM 1246 C C . ASN A 1 148 ? -28.580 -2.740 63.013 1.00 61.75 148 ASN A C 1
ATOM 1248 O O . ASN A 1 148 ? -28.335 -2.555 64.209 1.00 61.75 148 ASN A O 1
ATOM 1252 N N . SER A 1 149 ? -29.181 -1.810 62.267 1.00 69.38 149 SER A N 1
ATOM 1253 C CA . SER A 1 149 ? -29.622 -0.504 62.765 1.00 69.38 149 SER A CA 1
ATOM 1254 C C . SER A 1 149 ? -30.736 -0.661 63.807 1.00 69.38 149 SER A C 1
ATOM 1256 O O . SER A 1 149 ? -31.738 -1.348 63.596 1.00 69.38 149 SER A O 1
ATOM 1258 N N . SER A 1 150 ? -30.558 -0.037 64.973 1.00 70.50 150 SER A N 1
ATOM 1259 C CA . SER A 1 150 ? -31.589 0.030 66.016 1.00 70.50 150 SER A CA 1
ATOM 1260 C C . SER A 1 150 ? -32.814 0.827 65.559 1.00 70.50 150 SER A C 1
ATOM 1262 O O . SER A 1 150 ? -33.926 0.495 65.957 1.00 70.50 150 SER A O 1
ATOM 1264 N N . GLU A 1 151 ? -32.635 1.821 64.684 1.00 72.19 151 GLU A N 1
ATOM 1265 C CA . GLU A 1 151 ? -33.733 2.624 64.136 1.00 72.19 151 GLU A CA 1
ATOM 1266 C C . GLU A 1 151 ? -34.660 1.773 63.270 1.00 72.19 151 GLU A C 1
ATOM 1268 O O . GLU A 1 151 ? -35.869 1.800 63.464 1.00 72.19 151 GLU A O 1
ATOM 1273 N N . TRP A 1 152 ? -34.107 0.933 62.393 1.00 68.38 152 TRP A N 1
ATOM 1274 C CA . TRP A 1 152 ? -34.887 0.034 61.536 1.00 68.38 152 TRP A CA 1
ATOM 1275 C C . TRP A 1 152 ? -35.670 -1.020 62.316 1.00 68.38 152 TRP A C 1
ATOM 1277 O O . TRP A 1 152 ? -36.788 -1.364 61.928 1.00 68.38 152 TRP A O 1
ATOM 1287 N N . ARG A 1 153 ? -35.115 -1.504 63.434 1.00 70.69 153 ARG A N 1
ATOM 1288 C CA . ARG A 1 153 ? -35.786 -2.463 64.323 1.00 70.69 153 ARG A CA 1
ATOM 1289 C C . ARG A 1 153 ? -37.007 -1.878 65.037 1.00 70.69 153 ARG A C 1
ATOM 1291 O O . ARG A 1 153 ? -37.901 -2.648 65.376 1.00 70.69 153 ARG A O 1
ATOM 1298 N N . ASN A 1 154 ? -37.073 -0.556 65.188 1.00 82.62 154 ASN A N 1
ATOM 1299 C CA . ASN A 1 154 ? -38.185 0.140 65.839 1.00 82.62 154 ASN A CA 1
ATOM 1300 C C . ASN A 1 154 ? -39.305 0.555 64.866 1.00 82.62 154 ASN A C 1
ATOM 1302 O O . ASN A 1 154 ? -40.369 0.967 65.314 1.00 82.62 154 ASN A O 1
ATOM 1306 N N . ILE A 1 155 ? -39.089 0.431 63.550 1.00 85.75 155 ILE A N 1
ATOM 1307 C CA . ILE A 1 155 ? -40.108 0.701 62.523 1.00 85.75 155 ILE A CA 1
ATOM 1308 C C . ILE A 1 155 ? -41.124 -0.447 62.506 1.00 85.75 155 ILE A C 1
ATOM 1310 O O . ILE A 1 155 ? -40.718 -1.617 62.552 1.00 85.75 155 ILE A O 1
ATOM 1314 N N . SER A 1 156 ? -42.416 -0.120 62.399 1.00 89.00 156 SER A N 1
ATOM 1315 C CA . SER A 1 156 ? -43.494 -1.110 62.282 1.00 89.00 156 SER A CA 1
ATOM 1316 C C . SER A 1 156 ? -43.349 -1.961 61.012 1.00 89.00 156 SER A C 1
ATOM 1318 O O . SER A 1 156 ? -42.760 -1.542 60.012 1.00 89.00 156 SER A O 1
ATOM 1320 N N . GLU A 1 157 ? -43.872 -3.188 61.024 1.00 81.38 157 GLU A N 1
ATOM 1321 C CA . GLU A 1 157 ? -43.761 -4.097 59.875 1.00 81.38 157 GLU A CA 1
ATOM 1322 C C . GLU A 1 157 ? -44.420 -3.515 58.609 1.00 81.38 157 GLU A C 1
ATOM 1324 O O . GLU A 1 157 ? -43.864 -3.601 57.512 1.00 81.38 157 GLU A O 1
ATOM 1329 N N . GLU A 1 158 ? -45.540 -2.812 58.774 1.00 87.25 158 GLU A N 1
ATOM 1330 C CA . GLU A 1 158 ? -46.283 -2.132 57.707 1.00 87.25 158 GLU A CA 1
ATOM 1331 C C . GLU A 1 158 ? -45.463 -1.011 57.047 1.00 87.25 158 GLU A C 1
ATOM 1333 O O . GLU A 1 158 ? -45.389 -0.918 55.815 1.00 87.25 158 GLU A O 1
ATOM 1338 N N . GLU A 1 159 ? -44.771 -0.194 57.846 1.00 86.00 159 GLU A N 1
ATOM 1339 C CA . GLU A 1 159 ? -43.870 0.847 57.345 1.00 86.00 159 GLU A CA 1
ATOM 1340 C C . GLU A 1 159 ? -42.658 0.254 56.615 1.00 86.00 159 GLU A C 1
ATOM 1342 O O . GLU A 1 159 ? -42.254 0.778 55.570 1.00 86.00 159 GLU A O 1
ATOM 1347 N N . ARG A 1 160 ? -42.107 -0.875 57.090 1.00 79.75 160 ARG A N 1
ATOM 1348 C CA . ARG A 1 160 ? -41.018 -1.578 56.387 1.00 79.75 160 ARG A CA 1
ATOM 1349 C C . ARG A 1 160 ? -41.470 -2.080 55.019 1.00 79.75 160 ARG A C 1
ATOM 1351 O O . ARG A 1 160 ? -40.765 -1.864 54.033 1.00 79.75 160 ARG A O 1
ATOM 1358 N N . VAL A 1 161 ? -42.650 -2.697 54.930 1.00 81.38 161 VAL A N 1
ATOM 1359 C CA . VAL A 1 161 ? -43.219 -3.161 53.652 1.00 81.38 161 VAL A CA 1
ATOM 1360 C C . VAL A 1 161 ? -43.463 -1.982 52.702 1.00 81.38 161 VAL A C 1
ATOM 1362 O O . VAL A 1 161 ? -43.136 -2.067 51.514 1.00 81.38 161 VAL A O 1
ATOM 1365 N N . SER A 1 162 ? -43.966 -0.854 53.214 1.00 88.44 162 SER A N 1
ATOM 1366 C CA . SER A 1 162 ? -44.156 0.379 52.438 1.00 88.44 162 SER A CA 1
ATOM 1367 C C . SER A 1 162 ? -42.835 0.925 51.875 1.00 88.44 162 SER A C 1
ATOM 1369 O O . SER A 1 162 ? -42.738 1.237 50.681 1.00 88.44 162 SER A O 1
ATOM 1371 N N . LEU A 1 163 ? -41.779 0.966 52.694 1.00 81.94 163 LEU A N 1
ATOM 1372 C CA . LEU A 1 163 ? -40.442 1.398 52.278 1.00 81.94 163 LEU A CA 1
ATOM 1373 C C . LEU A 1 163 ? -39.829 0.472 51.223 1.00 81.94 163 LEU A C 1
ATOM 1375 O O . LEU A 1 163 ? -39.284 0.964 50.232 1.00 81.94 163 LEU A O 1
ATOM 1379 N N . ILE A 1 164 ? -39.959 -0.849 51.388 1.00 81.81 164 ILE A N 1
ATOM 1380 C CA . ILE A 1 164 ? -39.496 -1.837 50.402 1.00 81.81 164 ILE A CA 1
ATOM 1381 C C . ILE A 1 164 ? -40.203 -1.610 49.062 1.00 81.81 164 ILE A C 1
ATOM 1383 O O . ILE A 1 164 ? -39.545 -1.493 48.027 1.00 81.81 164 ILE A O 1
ATOM 1387 N N . LYS A 1 165 ? -41.530 -1.437 49.075 1.00 88.25 165 LYS A N 1
ATOM 1388 C CA . LYS A 1 165 ? -42.317 -1.177 47.863 1.00 88.25 165 LYS A CA 1
ATOM 1389 C C . LYS A 1 165 ? -41.893 0.120 47.166 1.00 88.25 165 LYS A C 1
ATOM 1391 O O . LYS A 1 165 ? -41.739 0.140 45.944 1.00 88.25 165 LYS A O 1
ATOM 1396 N N . LYS A 1 166 ? -41.649 1.192 47.928 1.00 89.38 166 LYS A N 1
ATOM 1397 C CA . LYS A 1 166 ? -41.136 2.470 47.403 1.00 89.38 166 LYS A CA 1
ATOM 1398 C C . LYS A 1 166 ? -39.742 2.310 46.787 1.00 89.38 166 LYS A C 1
ATOM 1400 O O . LYS A 1 166 ? -39.463 2.872 45.726 1.00 89.38 166 LYS A O 1
ATOM 1405 N N . TYR A 1 167 ? -38.870 1.530 47.423 1.00 83.56 167 TYR A N 1
ATOM 1406 C CA . TYR A 1 167 ? -37.536 1.243 46.904 1.00 83.56 167 TYR A CA 1
ATOM 1407 C C . TYR A 1 167 ? -37.592 0.443 45.597 1.00 83.56 167 TYR A C 1
ATOM 1409 O O . TYR A 1 167 ? -36.894 0.784 44.641 1.00 83.56 167 TYR A O 1
ATOM 1417 N N . ASP A 1 168 ? -38.457 -0.567 45.510 1.00 85.81 168 ASP A N 1
ATOM 1418 C CA . ASP A 1 168 ? -38.629 -1.362 44.292 1.00 85.81 168 ASP A CA 1
ATOM 1419 C C . ASP A 1 168 ? -39.168 -0.529 43.126 1.00 85.81 168 ASP A C 1
ATOM 1421 O O . ASP A 1 168 ? -38.679 -0.653 41.999 1.00 85.81 168 ASP A O 1
ATOM 1425 N N . GLN A 1 169 ? -40.097 0.394 43.391 1.00 91.62 169 GLN A N 1
ATOM 1426 C CA . GLN A 1 169 ? -40.567 1.357 42.390 1.00 91.62 169 GLN A CA 1
ATOM 1427 C C . GLN A 1 169 ? -39.427 2.248 41.875 1.00 91.62 169 GLN A C 1
ATOM 1429 O O . GLN A 1 169 ? -39.250 2.393 40.662 1.00 91.62 169 GLN A O 1
ATOM 1434 N N . LEU A 1 170 ? -38.603 2.793 42.776 1.00 90.44 170 LEU A N 1
ATOM 1435 C CA . LEU A 1 170 ? -37.428 3.591 42.407 1.00 90.44 170 LEU A CA 1
ATOM 1436 C C . LEU A 1 170 ? -36.406 2.774 41.611 1.00 90.44 170 LEU A C 1
ATOM 1438 O O . LEU A 1 170 ? -35.841 3.256 40.626 1.00 90.44 170 LEU A O 1
ATOM 1442 N N . ARG A 1 171 ? -36.171 1.523 42.010 1.00 88.12 171 ARG A N 1
ATOM 1443 C CA . ARG A 1 171 ? -35.271 0.607 41.309 1.00 88.12 171 ARG A CA 1
ATOM 1444 C C . ARG A 1 171 ? -35.767 0.327 39.893 1.00 88.12 171 ARG A C 1
ATOM 1446 O O . ARG A 1 171 ? -34.966 0.366 38.958 1.00 88.12 171 ARG A O 1
ATOM 1453 N N . TYR A 1 172 ? -37.064 0.083 39.725 1.00 91.56 172 TYR A N 1
ATOM 1454 C CA . TYR A 1 172 ? -37.669 -0.142 38.415 1.00 91.56 172 TYR A CA 1
ATOM 1455 C C . TYR A 1 172 ? -37.559 1.097 37.516 1.00 91.56 172 TYR A C 1
ATOM 1457 O O . TYR A 1 172 ? -37.160 0.978 36.356 1.00 91.56 172 TYR A O 1
ATOM 1465 N N . ALA A 1 173 ? -37.807 2.292 38.062 1.00 93.50 173 ALA A N 1
ATOM 1466 C CA . ALA A 1 173 ? -37.643 3.553 37.338 1.00 93.50 173 ALA A CA 1
ATOM 1467 C C . ALA A 1 173 ? -36.198 3.754 36.844 1.00 93.50 173 ALA A C 1
ATOM 1469 O O . ALA A 1 173 ? -35.980 4.014 35.660 1.00 93.50 173 ALA A O 1
ATOM 1470 N N . ARG A 1 174 ? -35.198 3.527 37.709 1.00 90.75 174 ARG A N 1
ATOM 1471 C CA . ARG A 1 174 ? -33.772 3.620 37.336 1.00 90.75 174 ARG A CA 1
ATOM 1472 C C . ARG A 1 174 ? -33.374 2.595 36.277 1.00 90.75 174 ARG A C 1
ATOM 1474 O O . ARG A 1 174 ? -32.586 2.903 35.388 1.00 90.75 174 ARG A O 1
ATOM 1481 N N . LEU A 1 175 ? -33.903 1.372 36.357 1.00 91.19 175 LEU A N 1
ATOM 1482 C CA . LEU A 1 175 ? -33.650 0.334 35.354 1.00 91.19 175 LEU A CA 1
ATOM 1483 C C . LEU A 1 175 ? -34.238 0.704 33.991 1.00 91.19 175 LEU A C 1
ATOM 1485 O O . LEU A 1 175 ? -33.596 0.458 32.970 1.00 91.19 175 LEU A O 1
ATOM 1489 N N . LYS A 1 176 ? -35.433 1.299 33.968 1.00 96.12 176 LYS A N 1
ATOM 1490 C CA . LYS A 1 176 ? -36.056 1.791 32.738 1.00 96.12 176 LYS A CA 1
ATOM 1491 C C . LYS A 1 176 ? -35.218 2.907 32.107 1.00 96.12 176 LYS A C 1
ATOM 1493 O O . LYS A 1 176 ? -34.847 2.795 30.943 1.00 96.12 176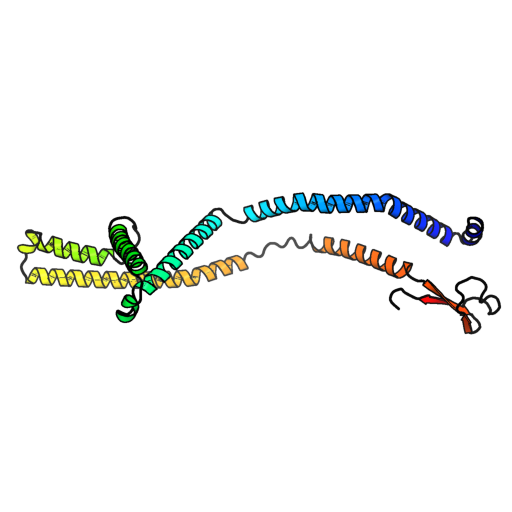 LYS A O 1
ATOM 1498 N N . GLU A 1 177 ? -34.822 3.904 32.895 1.00 95.81 177 GLU A N 1
ATOM 1499 C CA . GLU A 1 177 ? -33.978 5.009 32.427 1.00 95.81 177 GLU A CA 1
ATOM 1500 C C . GLU A 1 177 ? -32.608 4.521 31.919 1.00 95.81 177 GLU A C 1
ATOM 1502 O O . GLU A 1 177 ? -32.128 4.955 30.871 1.00 95.81 177 GLU A O 1
ATOM 1507 N N . ALA A 1 178 ? -31.983 3.568 32.617 1.00 92.19 178 ALA A N 1
ATOM 1508 C CA . ALA A 1 178 ? -30.715 2.982 32.189 1.00 92.19 178 ALA A CA 1
ATOM 1509 C C . ALA A 1 178 ? -30.835 2.266 30.833 1.00 92.19 178 ALA A C 1
ATOM 1511 O O . ALA A 1 178 ? -29.964 2.432 29.977 1.00 92.19 178 ALA A O 1
ATOM 1512 N N . LYS A 1 179 ? -31.926 1.518 30.608 1.00 96.25 179 LYS A N 1
ATOM 1513 C CA . LYS A 1 179 ? -32.206 0.867 29.318 1.00 96.25 179 LYS A CA 1
ATOM 1514 C C . LYS A 1 179 ? -32.422 1.885 28.198 1.00 96.25 179 LYS A C 1
ATOM 1516 O O . LYS A 1 179 ? -31.905 1.691 27.101 1.00 96.25 179 LYS A O 1
ATOM 1521 N N . GLU A 1 180 ? -33.131 2.979 28.470 1.00 97.44 180 GLU A N 1
ATOM 1522 C CA . GLU A 1 180 ? -33.344 4.062 27.499 1.00 97.44 180 GLU A CA 1
ATOM 1523 C C . GLU A 1 180 ? -32.030 4.771 27.132 1.00 97.44 180 GLU A C 1
ATOM 1525 O O . GLU A 1 180 ? -31.770 5.027 25.955 1.00 97.44 180 GLU A O 1
ATOM 1530 N N . ARG A 1 181 ? -31.151 5.030 28.110 1.00 95.69 181 ARG A N 1
ATOM 1531 C CA . ARG A 1 181 ? -29.811 5.592 27.860 1.00 95.69 181 ARG A CA 1
ATOM 1532 C C . ARG A 1 181 ? -28.930 4.640 27.049 1.00 95.69 181 ARG A C 1
ATOM 1534 O O . ARG A 1 181 ? -28.241 5.083 26.134 1.00 95.69 181 ARG A O 1
ATOM 1541 N N . GLU A 1 182 ? -28.962 3.340 27.348 1.00 95.50 182 GLU A N 1
ATOM 1542 C CA . GLU A 1 182 ? -28.211 2.339 26.582 1.00 95.50 182 GLU A CA 1
ATOM 1543 C C . GLU A 1 182 ? -28.704 2.247 25.130 1.00 95.50 182 GLU A C 1
ATOM 1545 O O . GLU A 1 182 ? -27.889 2.148 24.211 1.00 95.50 182 GLU A O 1
ATOM 1550 N N . ALA A 1 183 ? -30.020 2.333 24.908 1.00 96.94 183 ALA A N 1
ATOM 1551 C CA . ALA A 1 183 ? -30.603 2.369 23.570 1.00 96.94 183 ALA A CA 1
ATOM 1552 C C . ALA A 1 183 ? -30.140 3.607 22.782 1.00 96.94 183 ALA A C 1
ATOM 1554 O O . ALA A 1 183 ? -29.663 3.463 21.657 1.00 96.94 183 ALA A O 1
ATOM 1555 N N . LYS A 1 184 ? -30.174 4.802 23.391 1.00 97.25 184 LYS A N 1
ATOM 1556 C CA . LYS A 1 184 ? -29.673 6.041 22.763 1.00 97.25 184 LYS A CA 1
ATOM 1557 C C . LYS A 1 184 ? -28.193 5.946 22.389 1.00 97.25 184 LYS A C 1
ATOM 1559 O O . LYS A 1 184 ? -27.820 6.294 21.274 1.00 97.25 184 LYS A O 1
ATOM 1564 N N . LEU A 1 185 ? -27.362 5.406 23.282 1.00 96.88 185 LEU A N 1
ATOM 1565 C CA . LEU A 1 185 ? -25.927 5.250 23.035 1.00 96.88 185 LEU A CA 1
ATOM 1566 C C . LEU A 1 185 ? -25.629 4.234 21.916 1.00 96.88 185 LEU A C 1
ATOM 1568 O O . LEU A 1 185 ? -24.636 4.369 21.203 1.00 96.88 185 LEU A O 1
ATOM 1572 N N . LYS A 1 186 ? -26.468 3.200 21.757 1.00 97.19 186 LYS A N 1
ATOM 1573 C CA . LYS A 1 186 ? -26.363 2.250 20.637 1.00 97.19 186 LYS A CA 1
ATOM 1574 C C . LYS A 1 186 ? -26.701 2.911 19.304 1.00 97.19 186 LYS A C 1
ATOM 1576 O O . LYS A 1 186 ? -25.986 2.662 18.339 1.00 97.19 186 LYS A O 1
ATOM 1581 N N . GLU A 1 187 ? -27.731 3.751 19.254 1.00 96.88 187 GLU A N 1
ATOM 1582 C CA . GLU A 1 187 ? -28.080 4.499 18.040 1.00 96.88 187 GLU A CA 1
ATOM 1583 C C . GLU A 1 187 ? -27.002 5.532 17.680 1.00 96.88 187 GLU A C 1
ATOM 1585 O O . GLU A 1 187 ? -26.538 5.564 16.543 1.00 96.88 187 GLU A O 1
ATOM 1590 N N . GLU A 1 188 ? -26.480 6.282 18.655 1.00 96.31 188 GLU A N 1
ATOM 1591 C CA . GLU A 1 188 ? -25.375 7.226 18.429 1.00 96.31 188 GLU A CA 1
ATOM 1592 C C . GLU A 1 188 ? -24.121 6.528 17.870 1.00 96.31 188 GLU A C 1
ATOM 1594 O O . GLU A 1 188 ? -23.502 7.003 16.915 1.00 96.31 188 GLU A O 1
ATOM 1599 N N . LYS A 1 189 ? -23.782 5.345 18.402 1.00 96.81 189 LYS A N 1
ATOM 1600 C CA . LYS A 1 189 ? -22.662 4.530 17.907 1.00 96.81 189 LYS A CA 1
ATOM 1601 C C . LYS A 1 189 ? -22.855 4.013 16.481 1.00 96.81 189 LYS A C 1
ATOM 1603 O O . LYS A 1 189 ? -21.851 3.785 15.815 1.00 96.81 189 LYS A O 1
ATOM 1608 N N . LYS A 1 190 ? -24.093 3.812 16.015 1.00 95.75 190 LYS A N 1
ATOM 1609 C CA . LYS A 1 190 ? -24.374 3.431 14.619 1.00 95.75 190 LYS A CA 1
ATOM 1610 C C . LYS A 1 190 ? -24.236 4.620 13.669 1.00 95.75 190 LYS A C 1
ATOM 1612 O O . LYS A 1 190 ? -23.735 4.452 12.565 1.00 95.75 190 LYS A O 1
ATOM 1617 N N . VAL A 1 191 ? -24.656 5.810 14.099 1.00 95.62 191 VAL A N 1
ATOM 1618 C CA . VAL A 1 191 ? -24.670 7.019 13.257 1.00 95.62 191 VAL A CA 1
ATOM 1619 C C . VAL A 1 191 ? -23.279 7.644 13.121 1.00 95.62 191 VAL A C 1
ATOM 1621 O O . VAL A 1 191 ? -22.912 8.105 12.043 1.00 95.62 191 VAL A O 1
ATOM 1624 N N . LYS A 1 192 ? -22.475 7.635 14.191 1.00 95.44 192 LYS A N 1
ATOM 1625 C CA . LYS A 1 192 ? -21.143 8.254 14.206 1.00 95.44 192 LYS A CA 1
ATOM 1626 C C . LYS A 1 192 ? -20.195 7.797 13.076 1.00 95.44 192 LYS A C 1
ATOM 1628 O O . LYS A 1 192 ? -19.633 8.682 12.434 1.00 95.44 192 LYS A O 1
ATOM 1633 N N . PRO A 1 193 ? -20.019 6.491 12.783 1.00 92.50 193 PRO A N 1
ATOM 1634 C CA . PRO A 1 193 ? -19.132 6.060 11.700 1.00 92.50 193 PRO A CA 1
ATOM 1635 C C . PRO A 1 193 ? -19.634 6.498 10.319 1.00 92.50 193 PRO A C 1
ATOM 1637 O O . PRO A 1 193 ? -18.826 6.909 9.497 1.00 92.50 193 PRO A O 1
ATOM 1640 N N . ILE A 1 194 ? -20.953 6.501 10.089 1.00 94.31 194 ILE A N 1
ATOM 1641 C CA . ILE A 1 194 ? -21.551 6.964 8.824 1.00 94.31 194 ILE A CA 1
ATOM 1642 C C . ILE A 1 194 ? -21.257 8.456 8.618 1.00 94.31 194 ILE A C 1
ATOM 1644 O O . ILE A 1 194 ? -20.902 8.889 7.524 1.00 94.31 194 ILE A O 1
ATOM 1648 N N . LEU A 1 195 ? -21.362 9.252 9.686 1.00 94.06 195 LEU A N 1
ATOM 1649 C CA . LEU A 1 195 ? -21.066 10.682 9.637 1.00 94.06 195 LEU A CA 1
ATOM 1650 C C . LEU A 1 195 ? -19.568 10.961 9.425 1.00 94.06 195 LEU A C 1
ATOM 1652 O O . LEU A 1 195 ? -19.212 11.910 8.728 1.00 94.06 195 LEU A O 1
ATOM 1656 N N . GLU A 1 196 ? -18.685 10.163 10.028 1.00 93.44 196 GLU A N 1
ATOM 1657 C CA . GLU A 1 196 ? -17.238 10.256 9.800 1.00 93.44 196 GLU A CA 1
ATOM 1658 C C . GLU A 1 196 ? -16.868 9.862 8.362 1.00 93.44 196 GLU A C 1
ATOM 1660 O O . GLU A 1 196 ? -16.105 10.584 7.722 1.00 93.44 196 GLU A O 1
ATOM 1665 N N . GLU A 1 197 ? -17.472 8.806 7.813 1.00 90.94 197 GLU A N 1
ATOM 1666 C CA . GLU A 1 197 ? -17.278 8.381 6.422 1.00 90.94 197 GLU A CA 1
ATOM 1667 C C . GLU A 1 197 ? -17.723 9.468 5.432 1.00 90.94 197 GLU A C 1
ATOM 1669 O O . GLU A 1 197 ? -16.959 9.853 4.544 1.00 90.94 197 GLU A O 1
ATOM 1674 N N . GLN A 1 198 ? -18.897 10.072 5.638 1.00 91.81 198 GLN A N 1
ATOM 1675 C CA . GLN A 1 198 ? -19.349 11.198 4.814 1.00 91.81 198 GLN A CA 1
ATOM 1676 C C . GLN A 1 198 ? -18.376 12.381 4.862 1.00 91.81 198 GLN A C 1
ATOM 1678 O O . GLN A 1 198 ? -18.063 12.959 3.821 1.00 91.81 198 GLN A O 1
ATOM 1683 N N . LYS A 1 199 ? -17.829 12.708 6.040 1.00 90.50 199 LYS A N 1
ATOM 1684 C CA . LYS A 1 199 ? -16.811 13.762 6.167 1.00 90.50 199 LYS A CA 1
ATOM 1685 C C . LYS A 1 199 ? -15.536 13.424 5.400 1.00 90.50 199 LYS A C 1
ATOM 1687 O O . LYS A 1 199 ? -14.952 14.321 4.792 1.00 90.50 199 LYS A O 1
ATOM 1692 N N . THR A 1 200 ? -15.110 12.159 5.402 1.00 86.69 200 THR A N 1
ATOM 1693 C CA . THR A 1 200 ? -13.944 11.733 4.613 1.00 86.69 200 THR A CA 1
ATOM 1694 C C . THR A 1 200 ? -14.195 11.823 3.112 1.00 86.69 200 THR A C 1
ATOM 1696 O O . THR A 1 200 ? -13.321 12.301 2.399 1.00 86.69 200 THR A O 1
ATOM 1699 N N . LEU A 1 201 ? -15.399 11.480 2.643 1.00 85.00 201 LEU A N 1
ATOM 1700 C CA . LEU A 1 201 ? -15.769 11.582 1.228 1.00 85.00 201 LEU A CA 1
ATOM 1701 C C . LEU A 1 201 ? -15.858 13.036 0.747 1.00 85.00 201 LEU A C 1
ATOM 1703 O O . LEU A 1 201 ? -15.480 13.335 -0.380 1.00 85.00 201 LEU A O 1
ATOM 1707 N N . THR A 1 202 ? -16.302 13.960 1.602 1.00 82.75 202 THR A N 1
ATOM 1708 C CA . THR A 1 202 ? -16.324 15.396 1.268 1.00 82.75 202 THR A CA 1
ATOM 1709 C C . THR A 1 202 ? -14.946 16.052 1.295 1.00 82.75 202 THR A C 1
ATOM 1711 O O . THR A 1 202 ? -14.777 17.151 0.770 1.00 82.75 202 THR A O 1
ATOM 1714 N N . LYS A 1 203 ? -13.941 15.387 1.876 1.00 81.69 203 LYS A N 1
ATOM 1715 C CA . LYS A 1 203 ? -12.543 15.812 1.818 1.00 81.69 203 LYS A CA 1
ATOM 1716 C C . LYS A 1 203 ? -11.941 15.319 0.502 1.00 81.69 203 LYS A C 1
ATOM 1718 O O . LYS A 1 203 ? -11.065 14.462 0.484 1.00 81.69 203 LYS A O 1
ATOM 1723 N N . ILE A 1 204 ? -12.439 15.857 -0.608 1.00 67.56 204 ILE A N 1
ATOM 1724 C CA . ILE A 1 204 ? -11.760 15.718 -1.894 1.00 67.56 204 ILE A CA 1
ATOM 1725 C C . ILE A 1 204 ? -10.408 16.420 -1.712 1.00 67.56 204 ILE A C 1
ATOM 1727 O O . ILE A 1 204 ? -10.398 17.618 -1.416 1.00 67.56 204 ILE A O 1
ATOM 1731 N N . PRO A 1 205 ? -9.273 15.705 -1.783 1.00 62.69 205 PRO A N 1
ATOM 1732 C CA . PRO A 1 205 ? -7.988 16.375 -1.812 1.00 62.69 205 PRO A CA 1
ATOM 1733 C C . PRO A 1 205 ? -7.993 17.262 -3.055 1.00 62.69 205 PRO A C 1
ATOM 1735 O O . PRO A 1 205 ? -8.277 16.763 -4.141 1.00 62.69 205 PRO A O 1
ATOM 1738 N N . GLU A 1 206 ? -7.715 18.559 -2.902 1.00 62.66 206 GLU A N 1
ATOM 1739 C CA . GLU A 1 206 ? -7.363 19.412 -4.038 1.00 62.66 206 GLU A CA 1
ATOM 1740 C C . GLU A 1 206 ? -6.194 18.730 -4.751 1.00 62.66 206 GLU A C 1
ATOM 1742 O O . GLU A 1 206 ? -5.051 18.729 -4.286 1.00 62.66 206 GLU A O 1
ATOM 1747 N N . SER A 1 207 ? -6.520 18.019 -5.827 1.00 54.34 207 SER A N 1
ATOM 1748 C CA . SER A 1 207 ? -5.577 17.225 -6.582 1.00 54.34 207 SER A CA 1
ATOM 1749 C C . SER A 1 207 ? -4.666 18.196 -7.306 1.00 54.34 207 SER A C 1
ATOM 1751 O O . SER A 1 207 ? -5.049 18.830 -8.285 1.00 54.34 207 SER A O 1
ATOM 1753 N N . ASN A 1 208 ? -3.436 18.310 -6.814 1.00 57.34 208 ASN A N 1
ATOM 1754 C CA . ASN A 1 208 ? -2.328 18.867 -7.570 1.00 57.34 208 ASN A CA 1
ATOM 1755 C C . ASN A 1 208 ? -2.001 17.887 -8.715 1.00 57.34 208 ASN A C 1
ATOM 1757 O O . ASN A 1 208 ? -1.112 17.043 -8.615 1.00 57.34 208 ASN A O 1
ATOM 1761 N N . GLU A 1 209 ? -2.821 17.934 -9.764 1.00 55.62 209 GLU A N 1
ATOM 1762 C CA . GLU A 1 209 ? -2.952 16.922 -10.821 1.00 55.62 209 GLU A CA 1
ATOM 1763 C C . GLU A 1 209 ? -1.767 16.892 -11.811 1.00 55.62 209 GLU A C 1
ATOM 1765 O O . GLU A 1 209 ? -1.756 16.103 -12.752 1.00 55.62 209 GLU A O 1
ATOM 1770 N N . ASN A 1 210 ? -0.718 17.693 -11.593 1.00 58.44 210 ASN A N 1
ATOM 1771 C CA . ASN A 1 210 ? 0.252 18.006 -12.648 1.00 58.44 210 ASN A CA 1
ATOM 1772 C C . ASN A 1 210 ? 1.660 17.388 -12.511 1.00 58.44 210 ASN A C 1
ATOM 1774 O O . ASN A 1 210 ? 2.448 17.536 -13.443 1.00 58.44 210 ASN A O 1
ATOM 1778 N N . ASP A 1 211 ? 2.014 16.666 -11.437 1.00 59.66 211 ASP A N 1
ATOM 1779 C CA . ASP A 1 211 ? 3.425 16.242 -11.241 1.00 59.66 211 ASP A CA 1
ATOM 1780 C C . ASP A 1 211 ? 3.749 14.777 -11.628 1.00 59.66 211 ASP A C 1
ATOM 1782 O O . ASP A 1 211 ? 4.895 14.441 -11.939 1.00 59.66 211 ASP A O 1
ATOM 1786 N N . TYR A 1 212 ? 2.762 13.873 -11.674 1.00 62.72 212 TYR A N 1
ATOM 1787 C CA . TYR A 1 212 ? 3.027 12.451 -11.972 1.00 62.72 212 TYR A CA 1
ATOM 1788 C C . TYR A 1 212 ? 3.002 12.107 -13.468 1.00 62.72 212 TYR A C 1
ATOM 1790 O O . TYR A 1 212 ? 3.782 11.264 -13.919 1.00 62.72 212 TYR A O 1
ATOM 1798 N N . SER A 1 213 ? 2.172 12.793 -14.259 1.00 63.53 213 SER A N 1
ATOM 1799 C CA . SER A 1 213 ? 2.001 12.505 -15.692 1.00 63.53 213 SER A CA 1
ATOM 1800 C C . SER A 1 213 ? 3.272 12.804 -16.510 1.00 63.53 213 SER A C 1
ATOM 1802 O O . SER A 1 213 ? 3.685 12.015 -17.363 1.00 63.53 213 SER A O 1
ATOM 1804 N N . PHE A 1 214 ? 3.994 13.880 -16.172 1.00 65.50 214 PHE A N 1
ATOM 1805 C CA . PHE A 1 214 ? 5.225 14.267 -16.874 1.00 65.50 214 PHE A CA 1
ATOM 1806 C C . PHE A 1 214 ? 6.418 13.343 -16.599 1.00 65.50 214 PHE A C 1
ATOM 1808 O O . PHE A 1 214 ? 7.259 13.136 -17.479 1.00 65.50 214 PHE A O 1
ATOM 1815 N N . LYS A 1 215 ? 6.494 12.743 -15.404 1.00 74.06 215 LYS A N 1
ATOM 1816 C CA . LYS A 1 215 ? 7.577 11.808 -15.063 1.00 74.06 215 LYS A CA 1
ATOM 1817 C C . LYS A 1 215 ? 7.448 10.515 -15.865 1.00 74.06 215 LYS A C 1
ATOM 1819 O O . LYS A 1 215 ? 8.446 10.047 -16.405 1.00 74.06 215 LYS A O 1
ATOM 1824 N N . PHE A 1 216 ? 6.233 9.986 -16.020 1.00 76.12 216 PHE A N 1
ATOM 1825 C CA . PHE A 1 216 ? 5.993 8.785 -16.824 1.00 76.12 216 PHE A CA 1
ATOM 1826 C C . PHE A 1 216 ? 6.352 8.995 -18.302 1.00 76.12 216 PHE A C 1
ATOM 1828 O O . PHE A 1 216 ? 7.057 8.171 -18.885 1.00 76.12 216 PHE A O 1
ATOM 1835 N N . LEU A 1 217 ? 5.962 10.138 -18.881 1.00 79.44 217 LEU A N 1
ATOM 1836 C CA . LEU A 1 217 ? 6.253 10.458 -20.282 1.00 79.44 217 LEU A CA 1
ATOM 1837 C C . LEU A 1 217 ? 7.763 10.501 -20.577 1.00 79.44 217 LEU A C 1
ATOM 1839 O O . LEU A 1 217 ? 8.209 10.048 -21.632 1.00 79.44 217 LEU A O 1
ATOM 1843 N N . LYS A 1 218 ? 8.559 11.005 -19.624 1.00 76.62 218 LYS A N 1
ATOM 1844 C CA . LYS A 1 218 ? 10.020 11.082 -19.746 1.00 76.62 218 LYS A CA 1
ATOM 1845 C C . LYS A 1 218 ? 10.680 9.701 -19.760 1.00 76.62 218 LYS A C 1
ATOM 1847 O O . LYS A 1 218 ? 11.617 9.486 -20.521 1.00 76.62 218 LYS A O 1
ATOM 1852 N N . TYR A 1 219 ? 10.213 8.762 -18.939 1.00 85.69 219 TYR A N 1
ATOM 1853 C CA . TYR A 1 219 ? 10.776 7.407 -18.930 1.00 85.69 219 TYR A CA 1
ATOM 1854 C C . TYR A 1 219 ? 10.298 6.575 -20.122 1.00 85.69 219 TYR A C 1
ATOM 1856 O O . TYR A 1 219 ? 11.087 5.824 -20.694 1.00 85.69 219 TYR A O 1
ATOM 1864 N N . ALA A 1 220 ? 9.045 6.755 -20.547 1.00 86.69 220 ALA A N 1
ATOM 1865 C CA . ALA A 1 220 ? 8.503 6.085 -21.725 1.00 86.69 220 ALA A CA 1
ATOM 1866 C C . ALA A 1 220 ? 9.265 6.463 -23.009 1.00 86.69 220 ALA A C 1
ATOM 1868 O O . ALA A 1 220 ? 9.564 5.588 -23.821 1.00 86.69 220 ALA A O 1
ATOM 1869 N N . SER A 1 221 ? 9.644 7.737 -23.177 1.00 85.25 221 SER A N 1
ATOM 1870 C CA . SER A 1 221 ? 10.409 8.177 -24.351 1.00 85.25 221 SER A CA 1
ATOM 1871 C C . SER A 1 221 ? 11.829 7.605 -24.382 1.00 85.25 221 SER A C 1
ATOM 1873 O O . SER A 1 221 ? 12.279 7.147 -25.431 1.00 85.25 221 SER A O 1
ATOM 1875 N N . ILE A 1 222 ? 12.512 7.544 -23.233 1.00 87.81 222 ILE A N 1
ATOM 1876 C CA . ILE A 1 222 ? 13.843 6.925 -23.119 1.00 87.81 222 ILE A CA 1
ATOM 1877 C C . ILE A 1 222 ? 13.777 5.433 -23.471 1.00 87.81 222 ILE A C 1
ATOM 1879 O O . ILE A 1 222 ? 14.606 4.940 -24.237 1.00 87.81 222 ILE A O 1
ATOM 1883 N N . LEU A 1 223 ? 12.772 4.720 -22.958 1.00 88.81 223 LEU A N 1
ATOM 1884 C CA . LEU A 1 223 ? 12.597 3.290 -23.216 1.00 88.81 223 LEU A CA 1
ATOM 1885 C C . LEU A 1 223 ? 12.279 3.008 -24.693 1.00 88.81 223 LEU A C 1
ATOM 1887 O O . LEU A 1 223 ? 12.797 2.049 -25.264 1.00 88.81 223 LEU A O 1
ATOM 1891 N N . LEU A 1 224 ? 11.501 3.881 -25.339 1.00 90.94 224 LEU A N 1
ATOM 1892 C CA . LEU A 1 224 ? 11.186 3.788 -26.764 1.00 90.94 224 LEU A CA 1
ATOM 1893 C C . LEU A 1 224 ? 12.420 4.018 -27.650 1.00 90.94 224 LEU A C 1
ATOM 1895 O O . LEU A 1 224 ? 12.633 3.271 -28.605 1.00 90.94 224 LEU A O 1
ATOM 1899 N N . ILE A 1 225 ? 13.267 4.997 -27.313 1.00 88.12 225 ILE A N 1
ATOM 1900 C CA . ILE A 1 225 ? 14.538 5.236 -28.019 1.00 88.12 225 ILE A CA 1
ATOM 1901 C C . ILE A 1 225 ? 15.469 4.030 -27.866 1.00 88.12 225 ILE A C 1
ATOM 1903 O O . ILE A 1 225 ? 16.037 3.562 -28.853 1.00 88.12 225 ILE A O 1
ATOM 1907 N N . PHE A 1 226 ? 15.592 3.485 -26.652 1.00 86.38 226 PHE A N 1
ATOM 1908 C CA . PHE A 1 226 ? 16.402 2.294 -26.402 1.00 86.38 226 PHE A CA 1
ATOM 1909 C C . PHE A 1 226 ? 15.929 1.100 -27.244 1.00 86.38 226 PHE A C 1
ATOM 1911 O O . PHE A 1 226 ? 16.734 0.446 -27.907 1.00 86.38 226 PHE A O 1
ATOM 1918 N N . PHE A 1 227 ? 14.616 0.863 -27.291 1.00 83.62 227 PHE A N 1
ATOM 1919 C CA . PHE A 1 227 ? 14.028 -0.215 -28.085 1.00 83.62 227 PHE A CA 1
ATOM 1920 C C . PHE A 1 227 ? 14.254 -0.020 -29.595 1.00 83.62 227 PHE A C 1
ATOM 1922 O O . PHE A 1 227 ? 14.592 -0.968 -30.306 1.00 83.62 227 PHE A O 1
ATOM 1929 N N . MET A 1 228 ? 14.149 1.215 -30.092 1.00 82.56 228 MET A N 1
ATOM 1930 C CA . MET A 1 228 ? 14.465 1.563 -31.484 1.00 82.56 228 MET A CA 1
ATOM 1931 C C . MET A 1 228 ? 15.928 1.270 -31.845 1.00 82.56 228 MET A C 1
ATOM 1933 O O . MET A 1 228 ? 16.203 0.675 -32.888 1.00 82.56 228 MET A O 1
ATOM 1937 N N . VAL A 1 229 ? 16.877 1.638 -30.981 1.00 83.44 229 VAL A N 1
ATOM 1938 C CA . VAL A 1 229 ? 18.307 1.375 -31.219 1.00 83.44 229 VAL A CA 1
ATOM 1939 C C . VAL A 1 229 ? 18.591 -0.128 -31.196 1.00 83.44 229 VAL A C 1
ATOM 1941 O O . VAL A 1 229 ? 19.274 -0.643 -32.084 1.00 83.44 229 VAL A O 1
ATOM 1944 N N . PHE A 1 230 ? 18.013 -0.847 -30.232 1.00 79.88 230 PHE A N 1
ATOM 1945 C CA . PHE A 1 230 ? 18.206 -2.288 -30.075 1.00 79.88 230 PHE A CA 1
ATOM 1946 C C . PHE A 1 230 ? 17.648 -3.090 -31.262 1.00 79.88 230 PHE A C 1
ATOM 1948 O O . PHE A 1 230 ? 18.295 -4.010 -31.766 1.00 79.88 230 PHE A O 1
ATOM 1955 N N . THR A 1 231 ? 16.471 -2.713 -31.765 1.00 79.81 231 THR A N 1
ATOM 1956 C CA . THR A 1 231 ? 15.846 -3.356 -32.935 1.00 79.81 231 THR A CA 1
ATOM 1957 C C . THR A 1 231 ? 16.556 -3.013 -34.246 1.00 79.81 231 THR A C 1
ATOM 1959 O O . THR A 1 231 ? 16.681 -3.867 -35.123 1.00 79.81 231 THR A O 1
ATOM 1962 N N . CYS A 1 232 ? 17.079 -1.794 -34.395 1.00 78.06 232 CYS A N 1
ATOM 1963 C CA . CYS A 1 232 ? 17.761 -1.391 -35.625 1.00 78.06 232 CYS A CA 1
ATOM 1964 C C . CYS A 1 232 ? 19.182 -1.954 -35.750 1.00 78.06 232 CYS A C 1
ATOM 1966 O O . CYS A 1 232 ? 19.583 -2.292 -36.868 1.00 78.06 232 CYS A O 1
ATOM 1968 N N . GLY A 1 233 ? 19.925 -2.043 -34.640 1.00 77.06 233 GLY A N 1
ATOM 1969 C CA . GLY A 1 233 ? 21.340 -2.437 -34.618 1.00 77.06 233 GLY A CA 1
ATOM 1970 C C . GLY A 1 233 ? 21.602 -3.942 -34.715 1.00 77.06 233 GLY A C 1
ATOM 1971 O O . GLY A 1 233 ? 22.728 -4.355 -34.968 1.00 77.06 233 GLY A O 1
ATOM 1972 N N . SER A 1 234 ? 20.574 -4.768 -34.551 1.00 79.94 234 SER A N 1
ATOM 1973 C CA . SER A 1 234 ? 20.675 -6.233 -34.476 1.00 79.94 234 SER A CA 1
ATOM 1974 C C . SER A 1 234 ? 20.422 -6.950 -35.807 1.00 79.94 234 SER A C 1
ATOM 1976 O O . SER A 1 234 ? 20.392 -8.177 -35.864 1.00 79.94 234 SER A O 1
ATOM 1978 N N . ARG A 1 235 ? 20.265 -6.201 -36.903 1.00 88.44 235 ARG A N 1
ATOM 1979 C CA . ARG A 1 235 ? 20.045 -6.763 -38.239 1.00 88.44 235 ARG A CA 1
ATOM 1980 C C . ARG A 1 235 ? 21.317 -7.371 -38.812 1.00 88.44 235 ARG A C 1
ATOM 1982 O O . ARG A 1 235 ? 22.246 -6.652 -39.184 1.00 88.44 235 ARG A O 1
ATOM 1989 N N . LYS A 1 236 ? 21.317 -8.687 -39.008 1.00 91.56 236 LYS A N 1
ATOM 1990 C CA . LYS A 1 236 ? 22.378 -9.390 -39.730 1.00 91.56 236 LYS A CA 1
ATOM 1991 C C . LYS A 1 236 ? 21.994 -9.508 -41.199 1.00 91.56 236 LYS A C 1
ATOM 1993 O O . LYS A 1 236 ? 20.932 -10.012 -41.544 1.00 91.56 236 LYS A O 1
ATOM 1998 N N . ARG A 1 237 ? 22.843 -9.028 -42.106 1.00 93.12 237 ARG A N 1
ATOM 1999 C CA . ARG A 1 237 ? 22.629 -9.228 -43.547 1.00 93.12 237 ARG A CA 1
ATOM 2000 C C . ARG A 1 237 ? 22.843 -10.710 -43.868 1.00 93.12 237 ARG A C 1
ATOM 2002 O O . ARG A 1 237 ? 23.888 -11.241 -43.508 1.00 93.12 237 ARG A O 1
ATOM 2009 N N . ILE A 1 238 ? 21.899 -11.340 -44.567 1.00 96.06 238 ILE A N 1
ATOM 2010 C CA . ILE A 1 238 ? 21.942 -12.774 -44.935 1.00 96.06 238 ILE A CA 1
ATOM 2011 C C . ILE A 1 238 ? 21.882 -13.030 -46.448 1.00 96.06 238 ILE A C 1
ATOM 2013 O O . ILE A 1 238 ? 21.953 -14.169 -46.895 1.00 96.06 238 ILE A O 1
ATOM 2017 N N . GLY A 1 239 ? 21.734 -11.983 -47.261 1.00 96.44 239 GLY A N 1
ATOM 2018 C CA . GLY A 1 239 ? 21.721 -12.118 -48.715 1.00 96.44 239 GLY A CA 1
ATOM 2019 C C . GLY A 1 239 ? 21.220 -10.871 -49.428 1.00 96.44 239 GLY A C 1
ATOM 2020 O O . GLY A 1 239 ? 21.016 -9.830 -48.807 1.00 96.44 239 GLY A O 1
ATOM 2021 N N . ALA A 1 240 ? 20.974 -10.983 -50.730 1.00 96.81 240 ALA A N 1
ATOM 2022 C CA . ALA A 1 240 ? 20.466 -9.913 -51.582 1.00 96.81 240 ALA A CA 1
ATOM 2023 C C . ALA A 1 240 ? 19.466 -10.436 -52.622 1.00 96.81 240 ALA A C 1
ATOM 2025 O O . ALA A 1 240 ? 19.527 -11.589 -53.049 1.00 96.81 240 ALA A O 1
ATOM 2026 N N . LYS A 1 241 ? 18.558 -9.567 -53.063 1.00 96.69 241 LYS A N 1
ATOM 2027 C CA . LYS A 1 241 ? 17.782 -9.720 -54.295 1.00 96.69 241 LYS A CA 1
ATOM 2028 C C . LYS A 1 241 ? 18.381 -8.780 -55.335 1.00 96.69 241 LYS A C 1
ATOM 2030 O O . LYS A 1 241 ? 18.514 -7.584 -55.067 1.00 96.69 241 LYS A O 1
ATOM 2035 N N . CYS A 1 242 ? 18.773 -9.307 -56.485 1.00 96.75 242 CYS A N 1
ATOM 2036 C CA . CYS A 1 242 ? 19.360 -8.525 -57.565 1.00 96.75 242 CYS A CA 1
ATOM 2037 C C . CYS A 1 242 ? 18.265 -7.894 -58.449 1.00 96.75 242 CYS A C 1
ATOM 2039 O O . CYS A 1 242 ? 17.075 -8.208 -58.310 1.00 96.75 242 CYS A O 1
ATOM 2041 N N . ARG A 1 243 ? 18.630 -6.935 -59.312 1.00 96.06 243 ARG A N 1
ATOM 2042 C CA . ARG A 1 243 ? 17.655 -6.186 -60.133 1.00 96.06 243 ARG A CA 1
ATOM 2043 C C . ARG A 1 243 ? 17.010 -7.017 -61.234 1.00 96.06 243 ARG A C 1
ATOM 2045 O O . ARG A 1 243 ? 15.856 -6.762 -61.561 1.00 96.06 243 ARG A O 1
ATOM 2052 N N . ASP A 1 244 ? 17.713 -8.022 -61.736 1.00 96.00 244 ASP A N 1
ATOM 2053 C CA . ASP A 1 244 ? 17.180 -9.002 -62.688 1.00 96.00 244 ASP A CA 1
ATOM 2054 C C . ASP A 1 244 ? 16.193 -10.009 -62.060 1.00 96.00 244 ASP A C 1
ATOM 2056 O O . ASP A 1 244 ? 15.606 -10.826 -62.762 1.00 96.00 244 ASP A O 1
ATOM 2060 N N . GLY A 1 245 ? 15.979 -9.940 -60.740 1.00 95.81 245 GLY A N 1
ATOM 2061 C CA . GLY A 1 245 ? 15.049 -10.792 -60.002 1.00 95.81 245 GLY A CA 1
ATOM 2062 C C . GLY A 1 245 ? 15.691 -12.004 -59.329 1.00 95.81 245 GLY A C 1
ATOM 2063 O O . GLY A 1 245 ? 15.039 -12.612 -58.475 1.00 95.81 245 GLY A O 1
ATOM 2064 N N . THR A 1 246 ? 16.956 -12.313 -59.628 1.00 96.31 246 THR A N 1
ATOM 2065 C CA . THR A 1 246 ? 17.699 -13.398 -58.970 1.00 96.31 246 THR A CA 1
ATOM 2066 C C . THR A 1 246 ? 17.943 -13.093 -57.487 1.00 96.31 246 THR A C 1
ATOM 2068 O O . THR A 1 246 ? 17.908 -11.939 -57.042 1.00 96.31 246 THR A O 1
ATOM 2071 N N . SER A 1 247 ? 18.166 -14.130 -56.676 1.00 96.44 247 SER A N 1
ATOM 2072 C CA . SER A 1 247 ? 18.516 -13.971 -55.262 1.00 96.44 247 SER A CA 1
ATOM 2073 C C . SER A 1 247 ? 19.836 -14.644 -54.938 1.00 96.44 247 SER A C 1
ATOM 2075 O O . SER A 1 247 ? 20.076 -15.767 -55.368 1.00 96.44 247 SER A O 1
ATOM 2077 N N . SER A 1 248 ? 20.645 -13.983 -54.119 1.00 94.81 248 SER A N 1
ATOM 2078 C CA . SER A 1 248 ? 21.921 -14.491 -53.636 1.00 94.81 248 SER A CA 1
ATOM 2079 C C . SER A 1 248 ? 21.947 -14.539 -52.111 1.00 94.81 248 SER A C 1
ATOM 2081 O O . SER A 1 248 ? 21.351 -13.691 -51.446 1.00 94.81 248 SER A O 1
ATOM 2083 N N . TYR A 1 249 ? 22.671 -15.511 -51.560 1.00 95.44 249 TYR A N 1
ATOM 2084 C CA . TYR A 1 249 ? 22.959 -15.632 -50.126 1.00 95.44 249 TYR A CA 1
ATOM 2085 C C . TYR A 1 249 ? 24.225 -14.874 -49.705 1.00 95.44 249 TYR A C 1
ATOM 2087 O O . TYR A 1 249 ? 24.586 -14.846 -48.532 1.00 95.44 249 TYR A O 1
ATOM 2095 N N . SER A 1 250 ? 24.926 -14.244 -50.649 1.00 92.81 250 SER A N 1
ATOM 2096 C CA . SER A 1 250 ? 26.120 -13.475 -50.320 1.00 92.81 250 SER A CA 1
ATOM 2097 C C . SER A 1 250 ? 25.765 -12.133 -49.684 1.00 92.81 250 SER A C 1
ATOM 2099 O O . SER A 1 250 ? 24.875 -11.408 -50.136 1.00 92.81 250 SER A O 1
ATOM 2101 N N . THR A 1 251 ? 26.509 -11.782 -48.643 1.00 91.56 251 THR A N 1
ATOM 2102 C CA . THR A 1 251 ? 26.336 -10.561 -47.845 1.00 91.56 251 THR A CA 1
ATOM 2103 C C . THR A 1 251 ? 27.322 -9.455 -48.246 1.00 91.56 251 THR A C 1
ATOM 2105 O O . THR A 1 251 ? 27.176 -8.301 -47.825 1.00 91.56 251 THR A O 1
ATOM 2108 N N . GLY A 1 252 ? 28.308 -9.802 -49.083 1.00 85.56 252 GLY A N 1
ATOM 2109 C CA . GLY A 1 252 ? 29.360 -8.920 -49.580 1.00 85.56 252 GLY A CA 1
ATOM 2110 C C . GLY A 1 252 ? 28.980 -8.144 -50.844 1.00 85.56 252 GLY A C 1
ATOM 2111 O O . GLY A 1 252 ? 28.060 -8.504 -51.586 1.00 85.56 252 GLY A O 1
ATOM 2112 N N . SER A 1 253 ? 29.716 -7.061 -51.101 1.00 82.06 253 SER A N 1
ATOM 2113 C CA . SER A 1 253 ? 29.616 -6.294 -52.344 1.00 82.06 253 SER A CA 1
ATOM 2114 C C . SER A 1 253 ? 30.086 -7.123 -53.549 1.00 82.06 253 SER A C 1
ATOM 2116 O O . SER A 1 253 ? 30.913 -8.020 -53.421 1.00 82.06 253 SER A O 1
ATOM 2118 N N . GLY A 1 254 ? 29.529 -6.843 -54.730 1.00 85.62 254 GLY A N 1
ATOM 2119 C CA . GLY A 1 254 ? 29.914 -7.497 -55.989 1.00 85.62 254 GLY A CA 1
ATOM 2120 C C . GLY A 1 254 ? 29.064 -8.704 -56.386 1.00 85.62 254 GLY A C 1
ATOM 2121 O O . GLY A 1 254 ? 29.025 -9.050 -57.557 1.00 85.62 254 GLY A O 1
ATOM 2122 N N . THR A 1 255 ? 28.289 -9.296 -55.480 1.00 85.75 255 THR A N 1
ATOM 2123 C CA . THR A 1 255 ? 27.532 -10.507 -55.844 1.00 85.75 255 THR A CA 1
ATOM 2124 C C . THR A 1 255 ? 26.426 -10.261 -56.871 1.00 85.75 255 THR A C 1
ATOM 2126 O O . THR A 1 255 ? 26.165 -11.112 -57.711 1.00 85.75 255 THR A O 1
ATOM 2129 N N . CYS A 1 256 ? 25.812 -9.077 -56.856 1.00 94.19 256 CYS A N 1
ATOM 2130 C CA . CYS A 1 256 ? 24.844 -8.686 -57.881 1.00 94.19 256 CYS A CA 1
ATOM 2131 C C . CYS A 1 256 ? 25.465 -7.865 -59.027 1.00 94.19 256 CYS A C 1
ATOM 2133 O O . CYS A 1 256 ? 24.710 -7.291 -59.804 1.00 94.19 256 CYS A O 1
ATOM 2135 N N . SER A 1 257 ? 26.796 -7.743 -59.160 1.00 93.75 257 SER A N 1
ATOM 2136 C CA . SER A 1 257 ? 27.388 -6.890 -60.214 1.00 93.75 257 SER A CA 1
ATOM 2137 C C . SER A 1 257 ? 27.057 -7.384 -61.626 1.00 93.75 257 SER A C 1
ATOM 2139 O O . SER A 1 257 ? 26.764 -6.573 -62.495 1.00 93.75 257 SER A O 1
ATOM 2141 N N . HIS A 1 258 ? 27.005 -8.702 -61.823 1.00 92.88 258 HIS A N 1
ATOM 2142 C CA . HIS A 1 258 ? 26.585 -9.340 -63.078 1.00 92.88 258 HIS A CA 1
ATOM 2143 C C . HIS A 1 258 ? 25.057 -9.377 -63.256 1.00 92.88 258 HIS A C 1
ATOM 2145 O O . HIS A 1 258 ? 24.565 -9.685 -64.334 1.00 92.88 258 HIS A O 1
ATOM 2151 N N . HIS A 1 259 ? 24.311 -9.026 -62.205 1.00 93.69 259 HIS A N 1
ATOM 2152 C CA . HIS A 1 259 ? 22.849 -9.079 -62.129 1.00 93.69 259 HIS A CA 1
ATOM 2153 C C . HIS A 1 259 ? 22.229 -7.672 -62.064 1.00 93.69 259 HIS A C 1
ATOM 2155 O O . HIS A 1 259 ? 21.234 -7.433 -61.371 1.00 93.69 259 HIS A O 1
ATOM 2161 N N . ASN A 1 260 ? 22.854 -6.712 -62.755 1.00 95.19 260 ASN A N 1
ATOM 2162 C CA . ASN A 1 260 ? 22.442 -5.304 -62.820 1.00 95.19 260 ASN A CA 1
ATOM 2163 C C . ASN A 1 260 ? 22.393 -4.582 -61.457 1.00 95.19 260 ASN A C 1
ATOM 2165 O O . ASN A 1 260 ? 21.687 -3.588 -61.288 1.00 95.19 260 ASN A O 1
ATOM 2169 N N . GLY A 1 261 ? 23.147 -5.064 -60.471 1.00 94.00 261 GLY A N 1
ATOM 2170 C CA . GLY A 1 261 ? 23.232 -4.487 -59.135 1.00 94.00 261 GLY A CA 1
ATOM 2171 C C . GLY A 1 261 ? 22.190 -5.019 -58.148 1.00 94.00 261 GLY A C 1
ATOM 2172 O O . GLY A 1 261 ? 21.291 -5.801 -58.463 1.00 94.00 261 GLY A O 1
ATOM 2173 N N . VAL A 1 262 ? 22.341 -4.603 -56.891 1.00 95.94 262 VAL A N 1
ATOM 2174 C CA . VAL A 1 262 ? 21.443 -4.999 -55.799 1.00 95.94 262 VAL A CA 1
ATOM 2175 C C . VAL A 1 262 ? 20.128 -4.226 -55.914 1.00 95.94 262 VAL A C 1
ATOM 2177 O O . VAL A 1 262 ? 20.129 -3.005 -56.076 1.00 95.94 262 VAL A O 1
ATOM 2180 N N . ARG A 1 263 ? 18.998 -4.932 -55.806 1.00 95.62 263 ARG A N 1
ATOM 2181 C CA . ARG A 1 263 ? 17.663 -4.336 -55.655 1.00 95.62 263 ARG A CA 1
ATOM 2182 C C . ARG A 1 263 ? 17.319 -4.128 -54.185 1.00 95.62 263 ARG A C 1
ATOM 2184 O O . ARG A 1 263 ? 16.902 -3.040 -53.811 1.00 95.62 263 ARG A O 1
ATOM 2191 N N . SER A 1 264 ? 17.490 -5.159 -53.360 1.00 95.00 264 SER A N 1
ATOM 2192 C CA . SER A 1 264 ? 17.285 -5.081 -51.910 1.00 95.00 264 SER A CA 1
ATOM 2193 C C . SER A 1 264 ? 18.165 -6.083 -51.165 1.00 95.00 264 SER A C 1
ATOM 2195 O O . SER A 1 264 ? 18.473 -7.158 -51.678 1.00 95.00 264 SER A O 1
ATOM 2197 N N . TRP A 1 265 ? 18.577 -5.742 -49.945 1.00 94.62 265 TRP A N 1
ATOM 2198 C CA . TRP A 1 265 ? 19.278 -6.664 -49.049 1.00 94.62 265 TRP A CA 1
ATOM 2199 C C . TRP A 1 265 ? 18.271 -7.476 -48.228 1.00 94.62 265 TRP A C 1
ATOM 2201 O O . TRP A 1 265 ? 17.232 -6.956 -47.823 1.00 94.62 265 TRP A O 1
ATOM 2211 N N . LYS A 1 266 ? 18.588 -8.748 -47.983 1.00 94.50 266 LYS A N 1
ATOM 2212 C CA . LYS A 1 266 ? 17.877 -9.616 -47.042 1.00 94.50 266 LYS A CA 1
ATOM 2213 C C . LYS A 1 266 ? 18.558 -9.520 -45.680 1.00 94.50 266 LYS A C 1
ATOM 2215 O O . LYS A 1 266 ? 19.788 -9.605 -45.596 1.00 94.50 266 LYS A O 1
ATOM 2220 N N . TYR A 1 267 ? 17.753 -9.366 -44.639 1.00 93.50 267 TYR A N 1
ATOM 2221 C CA . TYR A 1 267 ? 18.201 -9.301 -43.255 1.00 93.50 267 TYR A CA 1
ATOM 2222 C C . TYR A 1 267 ? 17.519 -10.396 -42.448 1.00 93.50 267 TYR A C 1
ATOM 2224 O O . TYR A 1 267 ? 16.370 -10.726 -42.722 1.00 93.50 267 TYR A O 1
ATOM 2232 N N . GLU A 1 268 ? 18.257 -10.928 -41.489 1.00 92.62 268 GLU A N 1
ATOM 2233 C CA . GLU A 1 268 ? 17.778 -11.761 -40.397 1.00 92.62 268 GLU A CA 1
ATOM 2234 C C . GLU A 1 268 ? 17.779 -10.878 -39.152 1.00 92.62 268 GLU A C 1
ATOM 2236 O O . GLU A 1 268 ? 18.776 -10.198 -38.854 1.00 92.62 268 GLU A O 1
ATOM 2241 N N . TYR A 1 269 ? 16.634 -10.818 -38.489 1.00 86.00 269 TYR A N 1
ATOM 2242 C CA . TYR A 1 269 ? 16.497 -10.139 -37.214 1.00 86.00 269 TYR A CA 1
ATOM 2243 C C . TYR A 1 269 ? 16.708 -11.147 -36.086 1.00 86.00 269 TYR A C 1
ATOM 2245 O O . TYR A 1 269 ? 16.555 -12.345 -36.272 1.00 86.00 269 TYR A O 1
ATOM 2253 N N . TRP A 1 270 ? 17.061 -10.674 -34.892 1.00 81.62 270 TRP A N 1
ATOM 2254 C CA . TRP A 1 270 ? 17.288 -11.569 -33.748 1.00 81.62 270 TRP A CA 1
ATOM 2255 C C . TRP A 1 270 ? 16.017 -12.263 -33.236 1.00 81.62 270 TRP A C 1
ATOM 2257 O O . TRP A 1 270 ? 16.117 -13.153 -32.396 1.00 81.62 270 TRP A O 1
ATOM 2267 N N . TRP A 1 271 ? 14.843 -11.813 -33.683 1.00 80.06 271 TRP A N 1
ATOM 2268 C CA . TRP A 1 271 ? 13.542 -12.368 -33.315 1.00 80.06 271 TRP A CA 1
ATOM 2269 C C . TRP A 1 271 ? 12.900 -13.214 -34.423 1.00 80.06 271 TRP A C 1
ATOM 2271 O O . TRP A 1 271 ? 11.792 -13.704 -34.209 1.00 80.06 271 TRP A O 1
ATOM 2281 N N . ASP A 1 272 ? 13.544 -13.326 -35.588 1.00 78.06 272 ASP A N 1
ATOM 2282 C CA . ASP A 1 272 ? 13.129 -14.246 -36.655 1.00 78.06 272 ASP A CA 1
ATOM 2283 C C . ASP A 1 272 ? 13.734 -15.637 -36.412 1.00 78.06 272 ASP A C 1
ATOM 2285 O O . ASP A 1 272 ? 13.039 -16.635 -36.716 1.00 78.06 272 ASP A O 1
#

Mean predicted aligned error: 20.2 Å

Foldseek 3Di:
DVVPVVVVCVPPVVNVVVVVVVVVVVCCVVVVVVVVVVVVVCVVVVCVVVVVVVVVVVVVVCDPVNVVVVVVVVVVVVVVVVVVVLVVVVPQDPVRLVVDDPVVVVVNVVVVVVVVVVVVVCVVDDDPDDPPPPVVVCVVVVVVVLVVDPVNVPDDPVVVVVVVVVVVVVVVVVVVVVVVVVVVVVVVVVVVVVVVVVVVVVPPPPDPPPDPVVVVVVVVVVVVVVVVCLQVVQKDFQWFQEPQRDTGRDRDPPPCVVVNGTPGTDTDGPVD

pLDDT: mean 75.14, std 16.38, range [39.28, 97.44]